Protein 1FTH (pdb70)

Sequence (346 aa):
MIVGHGIDIEELASIESAVTRHEGFAKRVLTALEMERFTSLKGRRQIEYLAGRWSAKEAFSKAMGTGISKLGFQDLEVLNNERGAPYFSQAPFSGKIWLSISHTDQFVTASVILEENMIVGHGIDIEELASIESAVTRHEGFAKRVLTALEMERFTSLKGRRQIEYLAGRWSAKEAFSKAMGTGISKLGFQDLEVLNNERGAPYFSQAPFSGKIWLSISHTDQFVTASVILEEMIVGHGIDIEELASIESAVTRHEGFAKRVLTALEMERFTSLKGRRQIEYLAGRWSAKEAFSKAMGTGGFQDLEVLNNERGAPYFSQAPFSGKIWLSISHTDQFVTASVILEEN

Solvent-accessible surface area: 18012 Å² total; per-residue (Å²): 117,6,48,2,11,0,16,12,15,38,72,22,56,57,4,97,59,9,52,109,157,168,106,46,17,17,166,128,0,6,20,83,97,0,63,117,125,19,89,83,39,153,50,165,171,49,32,29,21,0,0,4,19,42,0,0,0,36,0,4,7,74,8,75,27,69,29,30,91,176,53,43,21,106,73,1,13,0,51,72,62,173,217,52,49,38,89,27,34,110,34,66,55,120,28,94,50,57,27,7,30,10,100,17,79,92,14,0,20,2,6,0,0,4,3,80,120,132,6,50,2,13,0,18,12,16,28,38,17,65,61,4,79,54,13,60,116,148,161,131,39,27,21,152,154,0,4,13,79,88,0,33,116,119,29,96,81,24,178,45,139,169,46,40,32,22,0,0,4,12,47,0,0,0,32,0,0,0,62,10,85,30,51,13,7,102,165,36,26,27,103,78,0,14,0,39,73,58,180,177,48,33,35,99,26,47,106,35,72,53,110,25,112,46,59,21,4,32,8,95,18,91,109,8,1,24,0,6,0,0,3,17,110,110,8,53,3,16,0,15,13,4,27,25,13,66,58,4,90,62,17,54,110,184,136,161,26,47,18,160,189,11,5,17,84,102,0,48,114,123,22,87,88,30,168,45,168,170,45,38,25,24,0,0,4,17,58,0,0,0,51,0,3,22,76,11,79,64,83,126,95,49,102,64,6,31,0,39,74,59,179,188,47,38,35,98,28,50,88,23,70,46,126,29,85,46,56,22,5,30,11,104,9,84,86,0,2,22,2,8,0,1,4,6,87,132

Organism: Streptococcus pneumoniae serotype 4 (strain ATCC BAA-334 / TIGR4) (NCBI:txid170187)

Structure (mmCIF, N/CA/C/O backbone):
data_1FTH
#
_entry.id   1FTH
#
_cell.length_a   120.188
_cell.length_b   62.273
_cell.length_c   51.673
_cell.angle_alpha   90.000
_cell.angle_beta   98.745
_cell.angle_gamma   90.000
#
_symmetry.space_group_name_H-M   'C 1 2 1'
#
loop_
_entity.id
_entity.type
_entity.pdbx_description
1 polymer 'ACYL CARRIER PROTEIN SYNTHASE'
2 non-polymer "ADENOSINE-3'-5'-DIPHOSPHATE"
3 water water
#
loop_
_atom_site.group_PDB
_atom_site.id
_atom_site.type_symbol
_atom_site.label_atom_id
_atom_site.label_alt_id
_atom_site.label_comp_id
_atom_site.label_asym_id
_atom_site.label_entity_id
_atom_site.label_seq_id
_atom_site.pdbx_PDB_ins_code
_atom_site.Cartn_x
_atom_site.Cartn_y
_atom_site.Cartn_z
_atom_site.occupancy
_atom_site.B_iso_or_equiv
_atom_site.auth_seq_id
_atom_site.auth_comp_id
_atom_site.auth_asym_id
_atom_site.auth_atom_id
_atom_site.pdbx_PDB_model_num
ATOM 1 N N . MET A 1 3 ? 37.113 4.262 18.218 1.00 26.04 1003 MET A N 1
ATOM 2 C CA . MET A 1 3 ? 36.381 4.683 19.448 1.00 25.14 1003 MET A CA 1
ATOM 3 C C . MET A 1 3 ? 35.037 5.315 19.079 1.00 23.73 1003 MET A C 1
ATOM 4 O O . MET A 1 3 ? 34.987 6.285 18.321 1.00 23.16 1003 MET A O 1
ATOM 9 N N . ILE A 1 4 ? 33.953 4.750 19.606 1.00 22.76 1004 ILE A N 1
ATOM 10 C CA . ILE A 1 4 ? 32.599 5.257 19.356 1.00 21.66 1004 ILE A CA 1
ATOM 11 C C . ILE A 1 4 ? 32.358 6.482 20.242 1.00 21.14 1004 ILE A C 1
ATOM 12 O O . ILE A 1 4 ? 32.795 6.504 21.391 1.00 22.04 1004 ILE A O 1
ATOM 17 N N . VAL A 1 5 ? 31.676 7.499 19.714 1.00 19.96 1005 VAL A N 1
ATOM 18 C CA . VAL A 1 5 ? 31.391 8.705 20.493 1.00 19.27 1005 VAL A CA 1
ATOM 19 C C . VAL A 1 5 ? 29.905 9.131 20.505 1.00 17.90 1005 VAL A C 1
ATOM 20 O O . VAL A 1 5 ? 29.578 10.244 20.925 1.00 17.42 1005 VAL A O 1
ATOM 24 N N . GLY A 1 6 ? 29.012 8.245 20.060 1.00 16.17 1006 GLY A N 1
ATOM 25 C CA . GLY A 1 6 ? 27.583 8.555 20.057 1.00 14.63 1006 GLY A CA 1
ATOM 26 C C . GLY A 1 6 ? 26.724 7.617 19.209 1.00 13.68 1006 GLY A C 1
ATOM 27 O O . GLY A 1 6 ? 27.223 7.047 18.244 1.00 11.62 1006 GLY A O 1
ATOM 28 N N . HIS A 1 7 ? 25.442 7.456 19.567 1.00 14.01 1007 HIS A N 1
ATOM 29 C CA . HIS A 1 7 ? 24.509 6.587 18.819 1.00 14.22 1007 HIS A CA 1
ATOM 30 C C . HIS A 1 7 ? 23.040 7.043 18.976 1.00 14.07 1007 HIS A C 1
ATOM 31 O O . HIS A 1 7 ? 22.610 7.370 20.089 1.00 12.93 1007 HIS A O 1
ATOM 38 N N . GLY A 1 8 ? 22.287 7.067 17.868 1.00 14.00 1008 GLY A N 1
ATOM 39 C CA . GLY A 1 8 ? 20.880 7.481 17.910 1.00 13.95 1008 GLY A CA 1
ATOM 40 C C . GLY A 1 8 ? 19.956 6.827 16.874 1.00 14.28 1008 GLY A C 1
ATOM 41 O O . GLY A 1 8 ? 20.412 6.462 15.789 1.00 13.99 1008 GLY A O 1
ATOM 42 N N . ILE A 1 9 ? 18.662 6.671 17.198 1.00 13.96 1009 ILE A N 1
ATOM 43 C CA . ILE A 1 9 ? 17.683 6.060 16.264 1.00 13.56 1009 ILE A CA 1
ATOM 44 C C . ILE A 1 9 ? 16.337 6.815 16.242 1.00 14.34 1009 ILE A C 1
ATOM 45 O O . ILE A 1 9 ? 16.064 7.632 17.134 1.00 13.08 1009 ILE A O 1
ATOM 50 N N . ASP A 1 10 ? 15.503 6.530 15.231 1.00 14.60 1010 ASP A N 1
ATOM 51 C CA . ASP A 1 10 ? 14.175 7.162 15.096 1.00 16.52 1010 ASP A CA 1
ATOM 52 C C . ASP A 1 10 ? 13.203 6.366 14.216 1.00 17.12 1010 ASP A C 1
ATOM 53 O O . ASP A 1 10 ? 13.618 5.733 13.239 1.00 16.97 1010 ASP A O 1
ATOM 58 N N . ILE A 1 11 ? 11.915 6.401 14.574 1.00 17.23 1011 ILE A N 1
ATOM 59 C CA . ILE A 1 11 ? 10.851 5.734 13.806 1.00 17.79 1011 ILE A CA 1
ATOM 60 C C . ILE A 1 11 ? 9.652 6.698 13.680 1.00 18.32 1011 ILE A C 1
ATOM 61 O O . ILE A 1 11 ? 9.254 7.334 14.662 1.00 16.25 1011 ILE A O 1
ATOM 66 N N . GLU A 1 12 ? 9.082 6.797 12.474 1.00 18.43 1012 GLU A N 1
ATOM 67 C CA . GLU A 1 12 ? 7.970 7.720 12.210 1.00 19.20 1012 GLU A CA 1
ATOM 68 C C . GLU A 1 12 ? 6.874 7.179 11.279 1.00 19.51 1012 GLU A C 1
ATOM 69 O O . GLU A 1 12 ? 7.159 6.450 10.328 1.00 16.89 1012 GLU A O 1
ATOM 75 N N . GLU A 1 13 ? 5.625 7.552 11.557 1.00 20.09 1013 GLU A N 1
ATOM 76 C CA . GLU A 1 13 ? 4.483 7.139 10.731 1.00 21.90 1013 GLU A CA 1
ATOM 77 C C . GLU A 1 13 ? 4.298 8.081 9.522 1.00 21.87 1013 GLU A C 1
ATOM 78 O O . GLU A 1 13 ? 4.197 9.297 9.686 1.00 19.66 1013 GLU A O 1
ATOM 84 N N . LEU A 1 14 ? 4.237 7.508 8.318 1.00 22.15 1014 LEU A N 1
ATOM 85 C CA . LEU A 1 14 ? 4.087 8.290 7.083 1.00 22.82 1014 LEU A CA 1
ATOM 86 C C . LEU A 1 14 ? 2.839 9.174 7.007 1.00 22.82 1014 LEU A C 1
ATOM 87 O O . LEU A 1 14 ? 2.883 10.261 6.429 1.00 22.44 1014 LEU A O 1
ATOM 92 N N . ALA A 1 15 ? 1.734 8.715 7.586 1.00 22.86 1015 ALA A N 1
ATOM 93 C CA . ALA A 1 15 ? 0.484 9.480 7.574 1.00 23.68 1015 ALA A CA 1
ATOM 94 C C . ALA A 1 15 ? 0.640 10.842 8.256 1.00 23.82 1015 ALA A C 1
ATOM 95 O O . ALA A 1 15 ? 0.010 11.828 7.857 1.00 23.63 1015 ALA A O 1
ATOM 97 N N . SER A 1 16 ? 1.480 10.889 9.286 1.00 24.11 1016 SER A N 1
ATOM 98 C CA . SER A 1 16 ? 1.728 12.122 10.028 1.00 24.54 1016 SER A CA 1
ATOM 99 C C . SER A 1 16 ? 2.456 13.155 9.169 1.00 23.82 1016 SER A C 1
ATOM 100 O O . SER A 1 16 ? 2.193 14.355 9.278 1.00 23.66 1016 SER A O 1
ATOM 103 N N . ILE A 1 17 ? 3.390 12.696 8.336 1.00 23.37 1017 ILE A N 1
ATOM 104 C CA . ILE A 1 17 ? 4.127 13.605 7.455 1.00 22.78 1017 ILE A CA 1
ATOM 105 C C . ILE A 1 17 ? 3.223 14.087 6.306 1.00 23.68 1017 ILE A C 1
ATOM 106 O O . ILE A 1 17 ? 3.319 15.239 5.867 1.00 23.65 1017 ILE A O 1
ATOM 111 N N . GLU A 1 18 ? 2.342 13.215 5.823 1.00 22.58 1018 GLU A N 1
ATOM 112 C CA . GLU A 1 18 ? 1.456 13.594 4.725 1.00 24.02 1018 GLU A CA 1
ATOM 113 C C . GLU A 1 18 ? 0.443 14.661 5.153 1.00 23.91 1018 GLU A C 1
ATOM 114 O O . GLU A 1 18 ? 0.164 15.597 4.398 1.00 22.74 1018 GLU A O 1
ATOM 120 N N . SER A 1 19 ? -0.091 14.535 6.368 1.00 23.51 1019 SER A N 1
ATOM 121 C CA . SER A 1 19 ? -1.069 15.503 6.865 1.00 24.51 1019 SER A CA 1
ATOM 122 C C . SER A 1 19 ? -0.442 16.883 7.026 1.00 24.85 1019 SER A C 1
ATOM 123 O O . SER A 1 19 ? -1.075 17.895 6.738 1.00 24.71 1019 SER A O 1
ATOM 126 N N . ALA A 1 20 ? 0.806 16.916 7.487 1.00 26.15 1020 ALA A N 1
ATOM 127 C CA . ALA A 1 20 ? 1.526 18.176 7.691 1.00 26.60 1020 ALA A CA 1
ATOM 128 C C . ALA A 1 20 ? 1.704 18.969 6.395 1.00 27.28 1020 ALA A C 1
ATOM 129 O O . ALA A 1 20 ? 1.598 20.200 6.396 1.00 26.34 1020 ALA A O 1
ATOM 131 N N . VAL A 1 21 ? 1.976 18.266 5.298 1.00 27.57 1021 VAL A N 1
ATOM 132 C CA . VAL A 1 21 ? 2.165 18.895 3.991 1.00 29.06 1021 VAL A CA 1
ATOM 133 C C . VAL A 1 21 ? 0.838 19.404 3.430 1.00 30.78 1021 VAL A C 1
ATOM 134 O O . VAL A 1 21 ? 0.757 20.522 2.912 1.00 29.64 1021 VAL A O 1
ATOM 138 N N . THR A 1 22 ? -0.200 18.580 3.544 1.00 32.39 1022 THR A N 1
ATOM 139 C CA . THR A 1 22 ? -1.520 18.941 3.044 1.00 35.03 1022 THR A CA 1
ATOM 140 C C . THR A 1 22 ? -2.030 20.191 3.746 1.00 36.38 1022 THR A C 1
ATOM 141 O O . THR A 1 22 ? -2.739 21.002 3.153 1.00 37.62 1022 THR A O 1
ATOM 145 N N . ARG A 1 23 ? -1.643 20.342 5.006 1.00 38.35 1023 ARG A N 1
ATOM 146 C CA . ARG A 1 23 ? -2.050 21.469 5.839 1.00 40.03 1023 ARG A CA 1
ATOM 147 C C . ARG A 1 23 ? -1.643 22.831 5.270 1.00 40.66 1023 ARG A C 1
ATOM 148 O O . ARG A 1 23 ? -2.201 23.859 5.663 1.00 40.80 1023 ARG A O 1
ATOM 156 N N . HIS A 1 24 ? -0.667 22.847 4.364 1.00 40.94 1024 HIS A N 1
ATOM 157 C CA . HIS A 1 24 ? -0.233 24.098 3.749 1.00 40.90 1024 HIS A CA 1
ATOM 158 C C . HIS A 1 24 ? 0.233 25.110 4.808 1.00 40.28 1024 HIS A C 1
ATOM 159 O O . HIS A 1 24 ? -0.287 26.226 4.887 1.00 39.97 1024 HIS A O 1
ATOM 166 N N . GLU A 1 25 ? 1.223 24.713 5.610 1.00 39.07 1025 GLU A N 1
ATOM 167 C CA . GLU A 1 25 ? 1.760 25.552 6.684 1.00 37.98 1025 GLU A CA 1
ATOM 168 C C . GLU A 1 25 ? 3.245 25.901 6.524 1.00 36.32 1025 GLU A C 1
ATOM 169 O O . GLU A 1 25 ? 3.813 26.595 7.371 1.00 36.56 1025 GLU A O 1
ATOM 175 N N . GLY A 1 26 ? 3.867 25.414 5.452 1.00 33.36 1026 GLY A N 1
ATOM 176 C CA . GLY A 1 26 ? 5.275 25.692 5.214 1.00 30.85 1026 GLY A CA 1
ATOM 177 C C . GLY A 1 26 ? 6.224 24.659 5.808 1.00 29.16 1026 GLY A C 1
ATOM 178 O O . GLY A 1 26 ? 7.398 24.950 6.047 1.00 28.22 1026 GLY A O 1
ATOM 179 N N . PHE A 1 27 ? 5.718 23.450 6.036 1.00 26.96 1027 PHE A N 1
ATOM 180 C CA . PHE A 1 27 ? 6.509 22.363 6.615 1.00 26.01 1027 PHE A CA 1
ATOM 181 C C . PHE A 1 27 ? 7.773 22.017 5.817 1.00 25.15 1027 PHE A C 1
ATOM 182 O O . PHE A 1 27 ? 8.883 22.054 6.353 1.00 25.01 1027 PHE A O 1
ATOM 190 N N . ALA A 1 28 ? 7.607 21.676 4.542 1.00 24.21 1028 ALA A N 1
ATOM 191 C CA . ALA A 1 28 ? 8.742 21.305 3.700 1.00 24.20 1028 ALA A CA 1
ATOM 192 C C . ALA A 1 28 ? 9.842 22.366 3.646 1.00 24.58 1028 ALA A C 1
ATOM 193 O O . ALA A 1 28 ? 11.033 22.048 3.710 1.00 23.39 1028 ALA A O 1
ATOM 195 N N . LYS A 1 29 ? 9.442 23.626 3.527 1.00 25.61 1029 LYS A N 1
ATOM 196 C CA . LYS A 1 29 ? 10.396 24.730 3.457 1.00 26.91 1029 LYS A CA 1
ATOM 197 C C . LYS A 1 29 ? 11.222 24.866 4.743 1.00 26.62 1029 LYS A C 1
ATOM 198 O O . LYS A 1 29 ? 12.362 25.327 4.709 1.00 26.83 1029 LYS A O 1
ATOM 204 N N . ARG A 1 30 ? 10.654 24.456 5.871 1.00 26.51 1030 ARG A N 1
ATOM 205 C CA . ARG A 1 30 ? 11.354 24.548 7.153 1.00 26.51 1030 ARG A CA 1
ATOM 206 C C . ARG A 1 30 ? 12.339 23.403 7.410 1.00 25.32 1030 ARG A C 1
ATOM 207 O O . ARG A 1 30 ? 13.396 23.605 8.021 1.00 25.14 1030 ARG A O 1
ATOM 215 N N . VAL A 1 31 ? 11.991 22.209 6.938 1.00 23.34 1031 VAL A N 1
ATOM 216 C CA . VAL A 1 31 ? 12.809 21.010 7.143 1.00 22.08 1031 VAL A CA 1
ATOM 217 C C . VAL A 1 31 ? 13.944 20.755 6.143 1.00 21.71 1031 VAL A C 1
ATOM 218 O O . VAL A 1 31 ? 14.987 20.206 6.517 1.00 21.10 1031 VAL A O 1
ATOM 222 N N . LEU A 1 32 ? 13.748 21.151 4.886 1.00 20.21 1032 LEU A N 1
ATOM 223 C CA . LEU A 1 32 ? 14.743 20.905 3.829 1.00 20.83 1032 LEU A CA 1
ATOM 224 C C . LEU A 1 32 ? 15.550 22.123 3.364 1.00 21.27 1032 LEU A C 1
ATOM 225 O O . LEU A 1 32 ? 15.048 23.249 3.382 1.00 21.07 1032 LEU A O 1
ATOM 230 N N . THR A 1 33 ? 16.793 21.888 2.939 1.00 22.51 1033 THR A N 1
ATOM 231 C CA . THR A 1 33 ? 17.653 22.964 2.425 1.00 24.12 1033 THR A CA 1
ATOM 232 C C . THR A 1 33 ? 17.242 23.241 0.983 1.00 25.03 1033 THR A C 1
ATOM 233 O O . THR A 1 33 ? 16.322 22.611 0.466 1.00 24.87 1033 THR A O 1
ATOM 237 N N . ALA A 1 34 ? 17.926 24.181 0.334 1.00 25.59 1034 ALA A N 1
ATOM 238 C CA . ALA A 1 34 ? 17.629 24.507 -1.060 1.00 26.55 1034 ALA A CA 1
ATOM 239 C C . ALA A 1 34 ? 17.925 23.304 -1.962 1.00 26.65 1034 ALA A C 1
ATOM 240 O O . ALA A 1 34 ? 17.090 22.914 -2.777 1.00 27.09 1034 ALA A O 1
ATOM 242 N N . LEU A 1 35 ? 19.116 22.727 -1.813 1.00 26.41 1035 LEU A N 1
ATOM 243 C CA . LEU A 1 35 ? 19.527 21.563 -2.605 1.00 27.30 1035 LEU A CA 1
ATOM 244 C C . LEU A 1 35 ? 18.591 20.365 -2.402 1.00 26.49 1035 LEU A C 1
ATOM 245 O O . LEU A 1 35 ? 18.222 19.685 -3.365 1.00 25.58 1035 LEU A O 1
ATOM 250 N N . GLU A 1 36 ? 18.219 20.101 -1.151 1.00 26.17 1036 GLU A N 1
ATOM 251 C CA . GLU A 1 36 ? 17.313 18.995 -0.852 1.00 25.73 1036 GLU A CA 1
ATOM 252 C C . GLU A 1 36 ? 15.959 19.263 -1.523 1.00 27.66 1036 GLU A C 1
ATOM 253 O O . GLU A 1 36 ? 15.320 18.352 -2.061 1.00 26.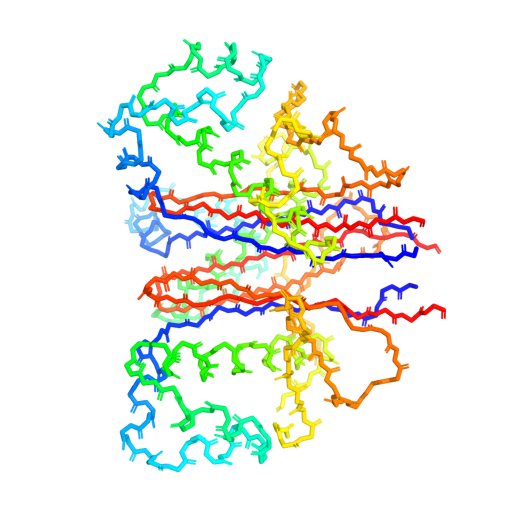27 1036 GLU A O 1
ATOM 259 N N . MET A 1 37 ? 15.538 20.525 -1.506 1.00 28.82 1037 MET A N 1
ATOM 260 C CA . MET A 1 37 ? 14.266 20.935 -2.102 1.00 30.89 1037 MET A CA 1
ATOM 261 C C . MET A 1 37 ? 14.196 20.639 -3.604 1.00 31.59 1037 MET A C 1
ATOM 262 O O . MET A 1 37 ? 13.143 20.260 -4.125 1.00 32.06 1037 MET A O 1
ATOM 267 N N . GLU A 1 38 ? 15.314 20.819 -4.298 1.00 32.18 1038 GLU A N 1
ATOM 268 C CA . GLU A 1 38 ? 15.364 20.569 -5.737 1.00 32.92 1038 GLU A CA 1
ATOM 269 C C . GLU A 1 38 ? 15.013 19.124 -6.087 1.00 31.86 1038 GLU A C 1
ATOM 270 O O . GLU A 1 38 ? 14.405 18.858 -7.124 1.00 31.13 1038 GLU A O 1
ATOM 276 N N . ARG A 1 39 ? 15.401 18.198 -5.215 1.00 30.27 1039 ARG A N 1
ATOM 277 C CA . ARG A 1 39 ? 15.135 16.778 -5.415 1.00 28.81 1039 ARG A CA 1
ATOM 278 C C . ARG A 1 39 ? 13.664 16.463 -5.142 1.00 27.62 1039 ARG A C 1
ATOM 279 O O . ARG A 1 39 ? 13.038 15.691 -5.870 1.00 26.13 1039 ARG A O 1
ATOM 287 N N . PHE A 1 40 ? 13.125 17.082 -4.094 1.00 26.73 1040 PHE A N 1
ATOM 288 C CA . PHE A 1 40 ? 11.735 16.897 -3.665 1.00 26.47 1040 PHE A CA 1
ATOM 289 C C . PHE A 1 40 ? 10.712 17.243 -4.752 1.00 26.15 1040 PHE A C 1
ATOM 290 O O . PHE A 1 40 ? 9.739 16.518 -4.953 1.00 25.93 1040 PHE A O 1
ATOM 298 N N . THR A 1 41 ? 10.938 18.347 -5.455 1.00 26.29 1041 THR A N 1
ATOM 299 C CA . THR A 1 41 ? 10.017 18.789 -6.503 1.00 26.94 1041 THR A CA 1
ATOM 300 C C . THR A 1 41 ? 10.029 17.958 -7.792 1.00 27.34 1041 THR A C 1
ATOM 301 O O . THR A 1 41 ? 9.078 18.008 -8.574 1.00 27.81 1041 THR A O 1
ATOM 305 N N . SER A 1 42 ? 11.092 17.193 -8.017 1.00 26.85 1042 SER A N 1
ATOM 306 C CA . SER A 1 42 ? 11.184 16.371 -9.228 1.00 26.28 1042 SER A CA 1
ATOM 307 C C . SER A 1 42 ? 10.483 15.016 -9.094 1.00 26.04 1042 SER A C 1
ATOM 308 O O . SER A 1 42 ? 10.292 14.309 -10.087 1.00 25.19 1042 SER A O 1
ATOM 311 N N . LEU A 1 43 ? 10.093 14.660 -7.872 1.00 24.70 1043 LEU A N 1
ATOM 312 C CA . LEU A 1 43 ? 9.435 13.379 -7.617 1.00 24.81 1043 LEU A CA 1
ATOM 313 C C . LEU A 1 43 ? 7.907 13.460 -7.646 1.00 25.19 1043 LEU A C 1
ATOM 314 O O . LEU A 1 43 ? 7.335 14.547 -7.602 1.00 25.93 1043 LEU A O 1
ATOM 319 N N . LYS A 1 44 ? 7.252 12.302 -7.713 1.00 26.26 1044 LYS A N 1
ATOM 320 C CA . LYS A 1 44 ? 5.794 12.273 -7.760 1.00 27.52 1044 LYS A CA 1
ATOM 321 C C . LYS A 1 44 ? 5.206 11.211 -6.823 1.00 28.05 1044 LYS A C 1
ATOM 322 O O . LYS A 1 44 ? 5.848 10.237 -6.453 1.00 28.11 1044 LYS A O 1
ATOM 328 N N . GLY A 1 45 ? 3.947 11.459 -6.402 1.00 27.54 1045 GLY A N 1
ATOM 329 C CA . GLY A 1 45 ? 3.196 10.438 -5.672 1.00 28.30 1045 GLY A CA 1
ATOM 330 C C . GLY A 1 45 ? 3.823 10.080 -4.322 1.00 28.27 1045 GLY A C 1
ATOM 331 O O . GLY A 1 45 ? 4.359 10.913 -3.603 1.00 28.44 1045 GLY A O 1
ATOM 332 N N . ARG A 1 46 ? 3.694 8.785 -3.972 1.00 28.36 1046 ARG A N 1
ATOM 333 C CA . ARG A 1 46 ? 4.196 8.313 -2.687 1.00 29.31 1046 ARG A CA 1
ATOM 334 C C . ARG A 1 46 ? 5.709 8.487 -2.566 1.00 28.51 1046 ARG A C 1
ATOM 335 O O . ARG A 1 46 ? 6.248 8.706 -1.489 1.00 27.59 1046 ARG A O 1
ATOM 343 N N . ARG A 1 47 ? 6.478 8.380 -3.647 1.00 28.04 1047 ARG A N 1
ATOM 344 C CA . ARG A 1 47 ? 7.927 8.528 -3.553 1.00 27.57 1047 ARG A CA 1
ATOM 345 C C . ARG A 1 47 ? 8.311 9.933 -3.084 1.00 26.51 1047 ARG A C 1
ATOM 346 O O . ARG A 1 47 ? 9.318 10.112 -2.397 1.00 24.76 1047 ARG A O 1
ATOM 354 N N . GLN A 1 48 ? 7.493 10.920 -3.445 1.00 24.73 1048 GLN A N 1
ATOM 355 C CA . GLN A 1 48 ? 7.728 12.310 -3.063 1.00 24.60 1048 GLN A CA 1
ATOM 356 C C . GLN A 1 48 ? 7.607 12.490 -1.538 1.00 23.64 1048 GLN A C 1
ATOM 357 O O . GLN A 1 48 ? 8.415 13.188 -0.921 1.00 23.48 1048 GLN A O 1
ATOM 363 N N . ILE A 1 49 ? 6.604 11.857 -0.935 1.00 23.18 1049 ILE A N 1
ATOM 364 C CA . ILE A 1 49 ? 6.404 11.956 0.516 1.00 22.65 1049 ILE A CA 1
ATOM 365 C C . ILE A 1 49 ? 7.483 11.168 1.289 1.00 21.86 1049 ILE A C 1
ATOM 366 O O . ILE A 1 49 ? 7.936 11.606 2.352 1.00 19.97 1049 ILE A O 1
ATOM 371 N N . GLU A 1 50 ? 7.899 10.018 0.755 1.00 21.08 1050 GLU A N 1
ATOM 372 C CA . GLU A 1 50 ? 8.926 9.196 1.409 1.00 20.99 1050 GLU A CA 1
ATOM 373 C C . GLU A 1 50 ? 10.291 9.892 1.460 1.00 20.07 1050 GLU A C 1
ATOM 374 O O . GLU A 1 50 ? 11.075 9.661 2.388 1.00 18.74 1050 GLU A O 1
ATOM 380 N N . TYR A 1 51 ? 10.589 10.723 0.461 1.00 18.62 1051 TYR A N 1
ATOM 381 C CA . TYR A 1 51 ? 11.861 11.443 0.450 1.00 18.54 1051 TYR A CA 1
ATOM 382 C C . TYR A 1 51 ? 11.919 12.456 1.602 1.00 18.70 1051 TYR A C 1
ATOM 383 O O . TYR A 1 51 ? 12.930 12.548 2.303 1.00 16.94 1051 TYR A O 1
ATOM 392 N N . LEU A 1 52 ? 10.836 13.213 1.787 1.00 18.25 1052 LEU A N 1
ATOM 393 C CA . LEU A 1 52 ? 10.750 14.208 2.859 1.00 17.86 1052 LEU A CA 1
ATOM 394 C C . LEU A 1 52 ? 10.824 13.507 4.221 1.00 17.58 1052 LEU A C 1
ATOM 395 O O . LEU A 1 52 ? 11.596 13.906 5.094 1.00 17.43 1052 LEU A O 1
ATOM 400 N N . ALA A 1 53 ? 10.029 12.453 4.390 1.00 16.45 1053 ALA A N 1
ATOM 401 C CA . ALA A 1 53 ? 10.010 11.690 5.641 1.00 16.87 1053 ALA A CA 1
ATOM 402 C C . ALA A 1 53 ? 11.396 11.153 6.014 1.00 16.55 1053 ALA A C 1
ATOM 403 O O . ALA A 1 53 ? 11.807 11.228 7.175 1.00 16.38 1053 ALA A O 1
ATOM 405 N N . GLY A 1 54 ? 12.109 10.603 5.033 1.00 15.76 1054 GLY A N 1
ATOM 406 C CA . GLY A 1 54 ? 13.441 10.068 5.297 1.00 15.39 1054 GLY A CA 1
ATOM 407 C C . GLY A 1 54 ? 14.439 11.111 5.787 1.00 15.31 1054 GLY A C 1
ATOM 408 O O . GLY A 1 54 ? 15.222 10.858 6.711 1.00 14.09 1054 GLY A O 1
ATOM 409 N N . ARG A 1 55 ? 14.429 12.290 5.168 1.00 14.67 1055 ARG A N 1
ATOM 410 C CA . ARG A 1 55 ? 15.346 13.351 5.573 1.00 15.11 1055 ARG A CA 1
ATOM 411 C C . ARG A 1 55 ? 15.020 13.850 6.994 1.00 15.49 1055 ARG A C 1
ATOM 412 O O . ARG A 1 55 ? 15.913 14.217 7.762 1.00 14.52 1055 ARG A O 1
ATOM 420 N N . TRP A 1 56 ? 13.740 13.851 7.345 1.00 15.40 1056 TRP A N 1
ATOM 421 C CA . TRP A 1 56 ? 13.320 14.283 8.683 1.00 17.50 1056 TRP A CA 1
ATOM 422 C C . TRP A 1 56 ? 13.802 13.291 9.763 1.00 16.88 1056 TRP A C 1
ATOM 423 O O . TRP A 1 56 ? 14.334 13.695 10.816 1.00 14.92 1056 TRP A O 1
ATOM 434 N N . SER A 1 57 ? 13.637 11.999 9.484 1.00 15.26 1057 SER A N 1
ATOM 435 C CA . SER A 1 57 ? 14.034 10.929 10.407 1.00 14.92 1057 SER A CA 1
ATOM 436 C C . SER A 1 57 ? 15.561 10.887 10.634 1.00 15.09 1057 SER A C 1
ATOM 437 O O . SER A 1 57 ? 16.029 10.703 11.764 1.00 13.21 1057 SER A O 1
ATOM 440 N N . ALA A 1 58 ? 16.338 11.076 9.571 1.00 13.62 1058 ALA A N 1
ATOM 441 C CA . ALA A 1 58 ? 17.799 11.054 9.694 1.00 14.16 1058 ALA A CA 1
ATOM 442 C C . ALA A 1 58 ? 18.350 12.211 10.539 1.00 14.04 1058 ALA A C 1
ATOM 443 O O . ALA A 1 58 ? 19.302 12.035 11.313 1.00 11.99 1058 ALA A O 1
ATOM 445 N N . LYS A 1 59 ? 17.765 13.395 10.369 1.00 14.38 1059 LYS A N 1
ATOM 446 C CA . LYS A 1 59 ? 18.195 14.580 11.110 1.00 14.55 1059 LYS A CA 1
ATOM 447 C C . LYS A 1 59 ? 17.902 14.446 12.608 1.00 16.07 1059 LYS A C 1
ATOM 448 O O . LYS A 1 59 ? 18.728 14.831 13.447 1.00 15.18 1059 LYS A O 1
ATOM 454 N N . GLU A 1 60 ? 16.745 13.882 12.949 1.00 15.70 1060 GLU A N 1
ATOM 455 C CA . GLU A 1 60 ? 16.394 13.683 14.353 1.00 17.28 1060 GLU A CA 1
ATOM 456 C C . GLU A 1 60 ? 17.312 12.630 14.986 1.00 16.29 1060 GLU A C 1
ATOM 457 O O . GLU A 1 60 ? 17.677 12.736 16.156 1.00 14.64 1060 GLU A O 1
ATOM 463 N N . ALA A 1 61 ? 17.684 11.620 14.203 1.00 14.97 1061 ALA A N 1
ATOM 464 C CA . ALA A 1 61 ? 18.563 10.559 14.692 1.00 15.33 1061 ALA A CA 1
ATOM 465 C C . ALA A 1 61 ? 19.978 11.076 14.995 1.00 15.49 1061 ALA A C 1
ATOM 466 O O . ALA A 1 61 ? 20.602 10.646 15.973 1.00 13.64 1061 ALA A O 1
ATOM 468 N N . PHE A 1 62 ? 20.482 11.984 14.157 1.00 14.70 1062 PHE A N 1
ATOM 469 C CA . PHE A 1 62 ? 21.813 12.565 14.359 1.00 16.00 1062 PHE A CA 1
ATOM 470 C C . PHE A 1 62 ? 21.837 13.407 15.640 1.00 16.26 1062 PHE A C 1
ATOM 471 O O . PHE A 1 62 ? 22.804 13.366 16.403 1.00 15.12 1062 PHE A O 1
ATOM 479 N N . SER A 1 63 ? 20.764 14.156 15.886 1.00 17.51 1063 SER A N 1
ATOM 480 C CA . SER A 1 63 ? 20.704 15.004 17.078 1.00 19.19 1063 SER A CA 1
ATOM 481 C C . SER A 1 63 ? 20.727 14.181 18.375 1.00 19.32 1063 SER A C 1
ATOM 482 O O . SER A 1 63 ? 21.278 14.631 19.384 1.00 19.56 1063 SER A O 1
ATOM 485 N N . LYS A 1 64 ? 20.121 12.994 18.363 1.00 18.86 1064 LYS A N 1
ATOM 486 C CA . LYS A 1 64 ? 20.130 12.143 19.556 1.00 19.28 1064 LYS A CA 1
ATOM 487 C C . LYS A 1 64 ? 21.524 11.548 19.779 1.00 19.48 1064 LYS A C 1
ATOM 488 O O . LYS A 1 64 ? 21.946 11.324 20.928 1.00 18.34 1064 LYS A O 1
ATOM 494 N N . ALA A 1 65 ? 22.232 11.283 18.681 1.00 17.83 1065 ALA A N 1
ATOM 495 C CA . ALA A 1 65 ? 23.587 10.739 18.760 1.00 19.50 1065 ALA A CA 1
ATOM 496 C C . ALA A 1 65 ? 24.522 11.766 19.407 1.00 21.35 1065 ALA A C 1
ATOM 497 O O . ALA A 1 65 ? 25.510 11.397 20.047 1.00 21.33 1065 ALA A O 1
ATOM 499 N N . MET A 1 66 ? 24.212 13.051 19.232 1.00 22.93 1066 MET A N 1
ATOM 500 C CA . MET A 1 66 ? 25.018 14.125 19.823 1.00 26.06 1066 MET A CA 1
ATOM 501 C C . MET A 1 66 ? 24.556 14.369 21.265 1.00 27.08 1066 MET A C 1
ATOM 502 O O . MET A 1 66 ? 25.261 14.998 22.055 1.00 26.60 1066 MET A O 1
ATOM 507 N N . GLY A 1 67 ? 23.361 13.875 21.587 1.00 27.81 1067 GLY A N 1
ATOM 508 C CA . GLY A 1 67 ? 22.805 14.020 22.923 1.00 29.76 1067 GLY A CA 1
ATOM 509 C C . GLY A 1 67 ? 22.213 15.384 23.237 1.00 31.82 1067 GLY A C 1
ATOM 510 O O . GLY A 1 67 ? 22.077 15.750 24.406 1.00 31.62 1067 GLY A O 1
ATOM 511 N N . THR A 1 68 ? 21.829 16.128 22.203 1.00 33.31 1068 THR A N 1
ATOM 512 C CA . THR A 1 68 ? 21.285 17.471 22.394 1.00 35.23 1068 THR A CA 1
ATOM 513 C C . THR A 1 68 ? 19.838 17.677 21.951 1.00 36.29 1068 THR A C 1
ATOM 514 O O . THR A 1 68 ? 19.162 18.596 22.428 1.00 36.53 1068 THR A O 1
ATOM 518 N N . GLY A 1 69 ? 19.362 16.840 21.036 1.00 36.74 1069 GLY A N 1
ATOM 519 C CA . GLY A 1 69 ? 17.997 16.994 20.560 1.00 38.42 1069 GLY A CA 1
ATOM 520 C C . GLY A 1 69 ? 17.940 18.115 19.533 1.00 39.65 1069 GLY A C 1
ATOM 521 O O . GLY A 1 69 ? 18.818 18.980 19.501 1.00 39.84 1069 GLY A O 1
ATOM 522 N N . ILE A 1 70 ? 16.915 18.114 18.688 1.00 40.35 1070 ILE A N 1
ATOM 523 C CA . ILE A 1 70 ? 16.808 19.144 17.671 1.00 41.56 1070 ILE A CA 1
ATOM 524 C C . ILE A 1 70 ? 15.766 20.208 18.005 1.00 42.10 1070 ILE A C 1
ATOM 525 O O . ILE A 1 70 ? 14.580 19.927 18.160 1.00 42.55 1070 ILE A O 1
ATOM 530 N N . SER A 1 71 ? 16.253 21.437 18.130 0.05 43.11 1071 SER A N 1
ATOM 531 C CA . SER A 1 71 ? 15.540 22.663 18.471 0.05 43.95 1071 SER A CA 1
ATOM 532 C C . SER A 1 71 ? 16.512 23.715 19.000 0.05 44.52 1071 SER A C 1
ATOM 533 O O . SER A 1 71 ? 16.383 24.910 18.773 0.05 44.61 1071 SER A O 1
ATOM 536 N N . LYS A 1 72 ? 17.475 23.215 19.791 1.00 45.19 1072 LYS A N 1
ATOM 537 C CA . LYS A 1 72 ? 18.652 24.003 20.111 1.00 45.38 1072 LYS A CA 1
ATOM 538 C C . LYS A 1 72 ? 19.482 24.196 18.844 1.00 45.15 1072 LYS A C 1
ATOM 539 O O . LYS A 1 72 ? 20.407 24.991 18.765 1.00 45.30 1072 LYS A O 1
ATOM 545 N N . LEU A 1 73 ? 19.122 23.380 17.839 1.00 44.75 1073 LEU A N 1
ATOM 546 C CA . LEU A 1 73 ? 19.761 23.468 16.536 1.00 44.05 1073 LEU A CA 1
ATOM 547 C C . LEU A 1 73 ? 18.749 23.143 15.435 1.00 42.53 1073 LEU A C 1
ATOM 548 O O . LEU A 1 73 ? 18.119 22.095 15.426 1.00 43.39 1073 LEU A O 1
ATOM 553 N N . GLY A 1 74 ? 18.511 24.049 14.490 1.00 40.28 1074 GLY A N 1
ATOM 554 C CA . GLY A 1 74 ? 17.504 23.816 13.472 1.00 36.41 1074 GLY A CA 1
ATOM 555 C C . GLY A 1 74 ? 17.870 22.803 12.406 1.00 33.60 1074 GLY A C 1
ATOM 556 O O . GLY A 1 74 ? 19.010 22.351 12.321 1.00 32.37 1074 GLY A O 1
ATOM 557 N N . PHE A 1 75 ? 16.886 22.443 11.589 1.00 31.24 1075 PHE A N 1
ATOM 558 C CA . PHE A 1 75 ? 17.102 21.482 10.514 1.00 29.54 1075 PHE A CA 1
ATOM 559 C C . PHE A 1 75 ? 17.983 22.065 9.401 1.00 27.93 1075 PHE A C 1
ATOM 560 O O . PHE A 1 75 ? 18.617 21.321 8.652 1.00 27.41 1075 PHE A O 1
ATOM 568 N N . GLN A 1 76 ? 18.028 23.393 9.294 1.00 27.06 1076 GLN A N 1
ATOM 569 C CA . GLN A 1 76 ? 18.821 24.044 8.242 1.00 26.67 1076 GLN A CA 1
ATOM 570 C C . GLN A 1 76 ? 20.331 23.915 8.431 1.00 26.22 1076 GLN A C 1
ATOM 571 O O . GLN A 1 76 ? 21.108 24.319 7.565 1.00 25.05 1076 GLN A O 1
ATOM 577 N N . ASP A 1 77 ? 20.747 23.349 9.557 1.00 25.88 1077 ASP A N 1
ATOM 578 C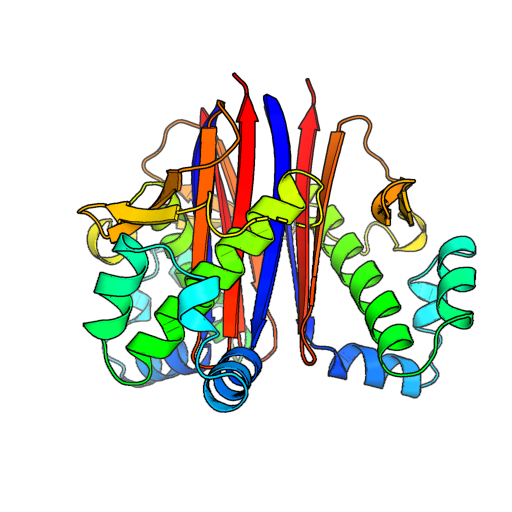 CA . ASP A 1 77 ? 22.169 23.184 9.837 1.00 26.29 1077 ASP A CA 1
ATOM 579 C C . ASP A 1 77 ? 22.702 21.807 9.405 1.00 25.00 1077 ASP A C 1
ATOM 580 O O . ASP A 1 77 ? 23.906 21.536 9.504 1.00 24.41 1077 ASP A O 1
ATOM 585 N N . LEU A 1 78 ? 21.806 20.948 8.921 1.00 22.20 1078 LEU A N 1
ATOM 586 C CA . LEU A 1 78 ? 22.177 19.599 8.475 1.00 20.43 1078 LEU A CA 1
ATOM 587 C C . LEU A 1 78 ? 21.711 19.368 7.032 1.00 20.03 1078 LEU A C 1
ATOM 588 O O . LEU A 1 78 ? 20.738 19.981 6.595 1.00 19.77 1078 LEU A O 1
ATOM 593 N N . GLU A 1 79 ? 22.403 18.494 6.293 1.00 20.09 1079 GLU A N 1
ATOM 594 C CA . GLU A 1 79 ? 22.027 18.184 4.900 1.00 18.91 1079 GLU A CA 1
ATOM 595 C C . GLU A 1 79 ? 22.403 16.745 4.500 1.00 18.11 1079 GLU A C 1
ATOM 596 O O . GLU A 1 79 ? 23.516 16.281 4.788 1.00 17.06 1079 GLU A O 1
ATOM 602 N N . VAL A 1 80 ? 21.472 16.051 3.837 1.00 16.58 1080 VAL A N 1
ATOM 603 C CA . VAL A 1 80 ? 21.671 14.661 3.392 1.00 16.31 1080 VAL A CA 1
ATOM 604 C C . VAL A 1 80 ? 21.469 14.474 1.865 1.00 16.24 1080 VAL A C 1
ATOM 605 O O . VAL A 1 80 ? 20.366 14.651 1.361 1.00 16.84 1080 VAL A O 1
ATOM 609 N N . LEU A 1 81 ? 22.532 14.113 1.142 1.00 16.28 1081 LEU A N 1
ATOM 610 C CA . LEU A 1 81 ? 22.467 13.890 -0.318 1.00 16.03 1081 LEU A CA 1
ATOM 611 C C . LEU A 1 81 ? 22.782 12.412 -0.628 1.00 16.42 1081 LEU A C 1
ATOM 612 O O . LEU A 1 81 ? 22.869 11.598 0.291 1.00 15.57 1081 LEU A O 1
ATOM 617 N N . ASN A 1 82 ? 22.949 12.063 -1.909 1.00 17.22 1082 ASN A N 1
ATOM 618 C CA . ASN A 1 82 ? 23.257 10.677 -2.309 1.00 18.06 1082 ASN A CA 1
ATOM 619 C C . ASN A 1 82 ? 24.622 10.603 -3.019 1.00 18.78 1082 ASN A C 1
ATOM 620 O O . ASN A 1 82 ? 24.882 11.378 -3.945 1.00 17.84 1082 ASN A O 1
ATOM 625 N N . ASN A 1 83 ? 25.487 9.679 -2.592 1.00 18.35 1083 ASN A N 1
ATOM 626 C CA . ASN A 1 83 ? 26.826 9.551 -3.185 1.00 19.52 1083 ASN A CA 1
ATOM 627 C C . ASN A 1 83 ? 26.871 8.846 -4.539 1.00 21.49 1083 ASN A C 1
ATOM 628 O O . ASN A 1 83 ? 25.830 8.476 -5.086 1.00 20.96 1083 ASN A O 1
ATOM 633 N N . GLU A 1 84 ? 28.072 8.660 -5.084 1.00 23.14 1084 GLU A N 1
ATOM 634 C CA . GLU A 1 84 ? 28.199 8.038 -6.401 1.00 26.32 1084 GLU A CA 1
ATOM 635 C C . GLU A 1 84 ? 27.787 6.564 -6.497 1.00 26.88 1084 GLU A C 1
ATOM 636 O O . GLU A 1 84 ? 27.833 5.974 -7.573 1.00 28.07 1084 GLU A O 1
ATOM 642 N N . ARG A 1 85 ? 27.381 5.975 -5.377 1.00 27.81 1085 ARG A N 1
ATOM 643 C CA . ARG A 1 85 ? 26.920 4.585 -5.360 1.00 27.81 1085 ARG A CA 1
ATOM 644 C C . ARG A 1 85 ? 25.412 4.591 -5.091 1.00 26.48 1085 ARG A C 1
ATOM 645 O O . ARG A 1 85 ? 24.768 3.539 -5.044 1.00 26.63 1085 ARG A O 1
ATOM 653 N N . GLY A 1 86 ? 24.865 5.788 -4.902 1.00 24.65 1086 GLY A N 1
ATOM 654 C CA . GLY A 1 86 ? 23.440 5.937 -4.648 1.00 22.58 1086 GLY A CA 1
ATOM 655 C C . GLY A 1 86 ? 22.966 5.879 -3.201 1.00 21.64 1086 GLY A C 1
ATOM 656 O O . GLY A 1 86 ? 21.761 5.873 -2.957 1.00 21.28 1086 GLY A O 1
ATOM 657 N N . ALA A 1 87 ? 23.888 5.848 -2.241 1.00 19.92 1087 ALA A N 1
ATOM 658 C CA . ALA A 1 87 ? 23.513 5.779 -0.823 1.00 19.05 1087 ALA A CA 1
ATOM 659 C C . ALA A 1 87 ? 23.482 7.149 -0.125 1.00 18.24 1087 ALA A C 1
ATOM 660 O O . ALA A 1 87 ? 24.316 8.018 -0.399 1.00 16.95 1087 ALA A O 1
ATOM 662 N N . PRO A 1 88 ? 22.521 7.352 0.799 1.00 16.94 1088 PRO A N 1
ATOM 663 C CA . PRO A 1 88 ? 22.394 8.623 1.533 1.00 16.18 1088 PRO A CA 1
ATOM 664 C C . PRO A 1 88 ? 23.571 8.875 2.484 1.00 15.81 1088 PRO A C 1
ATOM 665 O O . PRO A 1 88 ? 24.084 7.931 3.101 1.00 14.96 1088 PRO A O 1
ATOM 669 N N . TYR A 1 89 ? 23.998 10.139 2.590 1.00 14.45 1089 TYR A N 1
ATOM 670 C CA . TYR A 1 89 ? 25.126 10.513 3.456 1.00 15.58 1089 TYR A CA 1
ATOM 671 C C . TYR A 1 89 ? 25.056 11.989 3.881 1.00 15.63 1089 TYR A C 1
ATOM 672 O O . TYR A 1 89 ? 24.461 12.808 3.181 1.00 15.54 1089 TYR A O 1
ATOM 681 N N . PHE A 1 90 ? 25.668 12.329 5.019 1.00 15.89 1090 PHE A N 1
ATOM 682 C CA . PHE A 1 90 ? 25.663 13.719 5.498 1.00 16.73 1090 PHE A CA 1
ATOM 683 C C . PHE A 1 90 ? 26.700 14.613 4.795 1.00 17.52 1090 PHE A C 1
ATOM 684 O O . PHE A 1 90 ? 27.909 14.457 5.001 1.00 15.98 1090 PHE A O 1
ATOM 692 N N . SER A 1 91 ? 26.220 15.549 3.975 1.00 18.77 1091 SER A N 1
ATOM 693 C CA . SER A 1 91 ? 27.099 16.485 3.266 1.00 20.63 1091 SER A CA 1
ATOM 694 C C . SER A 1 91 ? 27.406 17.726 4.116 1.00 21.47 1091 SER A C 1
ATOM 695 O O . SER A 1 91 ? 28.357 18.464 3.833 1.00 22.21 1091 SER A O 1
ATOM 698 N N . GLN A 1 92 ? 26.589 17.959 5.142 1.00 21.13 1092 GLN A N 1
ATOM 699 C CA . GLN A 1 92 ? 26.788 19.080 6.066 1.00 21.80 1092 GLN A CA 1
ATOM 700 C C . GLN A 1 92 ? 26.408 18.642 7.493 1.00 21.00 1092 GLN A C 1
ATOM 701 O O . GLN A 1 92 ? 25.348 18.067 7.695 1.00 19.84 1092 GLN A O 1
ATOM 707 N N . ALA A 1 93 ? 27.281 18.909 8.465 1.00 20.42 1093 ALA A N 1
ATOM 708 C CA . ALA A 1 93 ? 27.043 18.568 9.875 1.00 21.04 1093 ALA A CA 1
ATOM 709 C C . ALA A 1 93 ? 28.187 19.099 10.748 1.00 21.77 1093 ALA A C 1
ATOM 710 O O . ALA A 1 93 ? 29.320 19.222 10.282 1.00 21.82 1093 ALA A O 1
ATOM 712 N N . PRO A 1 94 ? 27.901 19.426 12.023 1.00 22.80 1094 PRO A N 1
ATOM 713 C CA . PRO A 1 94 ? 28.921 19.941 12.952 1.00 23.21 1094 PRO A CA 1
ATOM 714 C C . PRO A 1 94 ? 29.694 18.843 13.707 1.00 23.71 1094 PRO A C 1
ATOM 715 O O . PRO A 1 94 ? 29.617 18.751 14.935 1.00 25.20 1094 PRO A O 1
ATOM 719 N N . PHE A 1 95 ? 30.437 18.025 12.966 1.00 23.32 1095 PHE A N 1
ATOM 720 C CA . PHE A 1 95 ? 31.253 16.890 13.394 1.00 23.46 1095 PHE A CA 1
ATOM 721 C C . PHE A 1 95 ? 32.397 16.617 12.411 1.00 23.61 1095 PHE A C 1
ATOM 722 O O . PHE A 1 95 ? 32.275 16.781 11.205 1.00 24.07 1095 PHE A O 1
ATOM 730 N N . SER A 1 96 ? 33.553 16.213 12.976 1.00 23.92 1096 SER A N 1
ATOM 731 C CA . SER A 1 96 ? 34.752 16.095 12.151 1.00 23.90 1096 SER A CA 1
ATOM 732 C C . SER A 1 96 ? 35.174 14.640 11.919 1.00 23.49 1096 SER A C 1
ATOM 733 O O . SER A 1 96 ? 36.107 14.343 11.182 1.00 22.94 1096 SER A O 1
ATOM 736 N N . GLY A 1 97 ? 34.478 13.717 12.605 1.00 22.99 1097 GLY A N 1
ATOM 737 C CA . GLY A 1 97 ? 34.850 12.312 12.474 1.00 22.21 1097 GLY A CA 1
ATOM 738 C C . GLY A 1 97 ? 34.034 11.599 11.393 1.00 21.38 1097 GLY A C 1
ATOM 739 O O . GLY A 1 97 ? 33.482 12.199 10.478 1.00 21.80 1097 GLY A O 1
ATOM 740 N N . LYS A 1 98 ? 34.008 10.259 11.498 1.00 20.92 1098 LYS A N 1
ATOM 741 C CA . LYS A 1 98 ? 33.216 9.474 10.561 1.00 20.89 1098 LYS A CA 1
ATOM 742 C C . LYS A 1 98 ? 31.767 9.351 11.039 1.00 19.85 1098 LYS A C 1
ATOM 743 O O . LYS A 1 98 ? 31.491 9.105 12.206 1.00 20.03 1098 LYS A O 1
ATOM 749 N N . ILE A 1 99 ? 30.812 9.495 10.117 1.00 18.12 1099 ILE A N 1
ATOM 750 C CA . ILE A 1 99 ? 29.385 9.372 10.420 1.00 17.21 1099 ILE A CA 1
ATOM 751 C C . ILE A 1 99 ? 28.774 8.200 9.619 1.00 17.42 1099 ILE A C 1
ATOM 752 O O . ILE A 1 99 ? 28.725 8.255 8.389 1.00 18.94 1099 ILE A O 1
ATOM 757 N N . TRP A 1 100 ? 28.331 7.148 10.311 1.00 15.97 1100 TRP A N 1
ATOM 758 C CA . TRP A 1 100 ? 27.710 5.984 9.656 1.00 15.92 1100 TRP A CA 1
ATOM 759 C C . TRP A 1 100 ? 26.170 6.122 9.719 1.00 15.94 1100 TRP A C 1
ATOM 760 O O . TRP A 1 100 ? 25.611 6.191 10.817 1.00 15.79 1100 TRP A O 1
ATOM 771 N N . LEU A 1 101 ? 25.507 6.150 8.554 1.00 14.61 1101 LEU A N 1
ATOM 772 C CA . LEU A 1 101 ? 24.041 6.308 8.444 1.00 13.64 1101 LEU A CA 1
ATOM 773 C C . LEU A 1 101 ? 23.316 5.261 7.579 1.00 13.56 1101 LEU A C 1
ATOM 774 O O . LEU A 1 101 ? 23.838 4.836 6.539 1.00 13.01 1101 LEU A O 1
ATOM 779 N N . SER A 1 102 ? 22.109 4.858 8.003 1.00 12.67 1102 SER A N 1
ATOM 780 C CA . SER A 1 102 ? 21.281 3.904 7.239 1.00 13.68 1102 SER A CA 1
ATOM 781 C C . SER A 1 102 ? 19.778 4.232 7.372 1.00 14.02 1102 SER A C 1
ATOM 782 O O . SER A 1 102 ? 19.312 4.560 8.472 1.00 12.96 1102 SER A O 1
ATOM 785 N N . ILE A 1 103 ? 19.034 4.133 6.259 1.00 14.16 1103 ILE A N 1
ATOM 786 C CA . ILE A 1 103 ? 17.579 4.426 6.223 1.00 15.34 1103 ILE A CA 1
ATOM 787 C C . ILE A 1 103 ? 16.766 3.304 5.535 1.00 15.01 1103 ILE A C 1
ATOM 788 O O . ILE A 1 103 ? 17.246 2.702 4.568 1.00 16.38 1103 ILE A O 1
ATOM 793 N N . SER A 1 104 ? 15.548 3.028 6.019 1.00 16.02 1104 SER A N 1
ATOM 794 C CA . SER A 1 104 ? 14.680 1.975 5.431 1.00 17.55 1104 SER A CA 1
ATOM 795 C C . SER A 1 104 ? 13.166 2.287 5.579 1.00 17.92 1104 SER A C 1
ATOM 796 O O . SER A 1 104 ? 12.770 3.018 6.487 1.00 17.11 1104 SER A O 1
ATOM 799 N N . HIS A 1 105 ? 12.320 1.726 4.710 1.00 18.76 1105 HIS A N 1
ATOM 800 C CA . HIS A 1 105 ? 10.874 2.011 4.786 1.00 18.76 1105 HIS A CA 1
ATOM 801 C C . HIS A 1 105 ? 9.922 0.966 4.181 1.00 19.34 1105 HIS A C 1
ATOM 802 O O . HIS A 1 105 ? 10.328 0.140 3.360 1.00 19.31 1105 HIS A O 1
ATOM 809 N N . THR A 1 106 ? 8.647 1.048 4.578 1.00 19.58 1106 THR A N 1
ATOM 810 C CA . THR A 1 106 ? 7.577 0.189 4.050 1.00 19.99 1106 THR A CA 1
ATOM 811 C C . THR A 1 106 ? 6.485 1.158 3.566 1.00 22.42 1106 THR A C 1
ATOM 812 O O . THR A 1 106 ? 6.745 2.355 3.414 1.00 21.80 1106 THR A O 1
ATOM 816 N N . ASP A 1 107 ? 5.269 0.672 3.326 1.00 23.68 1107 ASP A N 1
ATOM 817 C CA . ASP A 1 107 ? 4.220 1.578 2.874 1.00 25.37 1107 ASP A CA 1
ATOM 818 C C . ASP A 1 107 ? 3.574 2.348 4.027 1.00 25.24 1107 ASP A C 1
ATOM 819 O O . ASP A 1 107 ? 2.738 3.224 3.796 1.00 25.54 1107 ASP A O 1
ATOM 824 N N . GLN A 1 108 ? 3.967 2.039 5.262 1.00 24.12 1108 GLN A N 1
ATOM 825 C CA . GLN A 1 108 ? 3.388 2.715 6.422 1.00 23.80 1108 GLN A CA 1
ATOM 826 C C . GLN A 1 108 ? 4.362 3.418 7.373 1.00 22.60 1108 GLN A C 1
ATOM 827 O O . GLN A 1 108 ? 3.965 4.385 8.026 1.00 21.81 1108 GLN A O 1
ATOM 833 N N . PHE A 1 109 ? 5.610 2.942 7.457 1.00 21.21 1109 PHE A N 1
ATOM 834 C CA . PHE A 1 109 ? 6.624 3.538 8.353 1.00 20.76 1109 PHE A CA 1
ATOM 835 C C . PHE A 1 109 ? 8.000 3.781 7.710 1.00 18.99 1109 PHE A C 1
ATOM 836 O O . PHE A 1 109 ? 8.304 3.246 6.644 1.00 19.42 1109 PHE A O 1
ATOM 844 N N . VAL A 1 110 ? 8.823 4.585 8.390 1.00 17.94 1110 VAL A N 1
ATOM 845 C CA . VAL A 1 110 ? 10.208 4.872 7.980 1.00 16.81 1110 VAL A CA 1
ATOM 846 C C . VAL A 1 110 ? 11.085 4.815 9.249 1.00 16.48 1110 VAL A C 1
ATOM 847 O O . VAL A 1 110 ? 10.631 5.219 10.324 1.00 15.14 1110 VAL A O 1
ATOM 851 N N . THR A 1 111 ? 12.315 4.304 9.123 1.00 15.58 1111 THR A N 1
ATOM 852 C CA . THR A 1 111 ? 13.262 4.191 10.253 1.00 16.27 1111 THR A CA 1
ATOM 853 C C . THR A 1 111 ? 14.685 4.637 9.880 1.00 15.40 1111 THR A C 1
ATOM 854 O O . THR A 1 111 ? 15.076 4.548 8.710 1.00 14.21 1111 THR A O 1
ATOM 858 N N . ALA A 1 112 ? 15.455 5.102 10.874 1.00 14.04 1112 ALA A N 1
ATOM 859 C CA . ALA A 1 112 ? 16.841 5.554 10.650 1.00 13.53 1112 ALA A CA 1
ATOM 860 C C . ALA A 1 112 ? 17.765 5.290 11.852 1.00 12.96 1112 ALA A C 1
ATOM 861 O O . ALA A 1 112 ? 17.311 5.300 13.002 1.00 12.65 1112 ALA A O 1
ATOM 863 N N . SER A 1 113 ? 19.058 5.084 11.575 1.00 12.30 1113 SER A N 1
ATOM 864 C CA . SER A 1 113 ? 20.069 4.800 12.611 1.00 13.24 1113 SER A CA 1
ATOM 865 C C . SER A 1 113 ? 21.429 5.490 12.336 1.00 14.27 1113 SER A C 1
ATOM 866 O O . SER A 1 113 ? 21.909 5.473 11.203 1.00 14.37 1113 SER A O 1
ATOM 869 N N . VAL A 1 114 ? 22.049 6.074 13.371 1.00 13.75 1114 VAL A N 1
ATOM 870 C CA . VAL A 1 114 ? 23.347 6.775 13.235 1.00 13.38 1114 VAL A CA 1
ATOM 871 C C . VAL A 1 114 ? 24.393 6.376 14.306 1.00 12.76 1114 VAL A C 1
ATOM 872 O O . VAL A 1 114 ? 24.050 6.180 15.474 1.00 12.76 1114 VAL A O 1
ATOM 876 N N . ILE A 1 115 ? 25.659 6.248 13.896 1.00 13.88 1115 ILE A N 1
ATOM 877 C CA . ILE A 1 115 ? 26.766 5.912 14.814 1.00 13.89 1115 ILE A CA 1
ATOM 878 C C . ILE A 1 115 ? 27.936 6.857 14.519 1.00 15.60 1115 ILE A C 1
ATOM 879 O O . ILE A 1 115 ? 28.344 6.981 13.362 1.00 14.51 1115 ILE A O 1
ATOM 884 N N . LEU A 1 116 ? 28.476 7.498 15.562 1.00 15.81 1116 LEU A N 1
ATOM 885 C CA . LEU A 1 116 ? 29.593 8.443 15.428 1.00 16.26 1116 LEU A CA 1
ATOM 886 C C . LEU A 1 116 ? 30.913 7.793 15.871 1.00 16.49 1116 LEU A C 1
ATOM 887 O O . LEU A 1 116 ? 30.967 7.127 16.897 1.00 14.63 1116 LEU A O 1
ATOM 892 N N . GLU A 1 117 ? 31.980 8.017 15.105 1.00 18.07 1117 GLU A N 1
ATOM 893 C CA . GLU A 1 117 ? 33.277 7.417 15.407 1.00 21.23 1117 GLU A CA 1
ATOM 894 C C . GLU A 1 117 ? 34.476 8.301 15.049 1.00 23.66 1117 GLU A C 1
ATOM 895 O O . GLU A 1 117 ? 34.428 9.096 14.110 1.00 21.34 1117 GLU A O 1
ATOM 901 N N . GLU A 1 118 ? 35.553 8.161 15.812 1.00 27.86 1118 GLU A N 1
ATOM 902 C CA . GLU A 1 118 ? 36.770 8.904 15.518 1.00 32.57 1118 GLU A CA 1
ATOM 903 C C . GLU A 1 118 ? 37.978 8.020 15.798 1.00 34.73 1118 GLU A C 1
ATOM 904 O O . GLU A 1 118 ? 38.078 7.406 16.860 1.00 34.94 1118 GLU A O 1
ATOM 910 N N . ASN A 1 119 ? 38.873 7.935 14.816 1.00 36.99 1119 ASN A N 1
ATOM 911 C CA . ASN A 1 119 ? 40.078 7.118 14.922 1.00 39.30 1119 ASN A CA 1
ATOM 912 C C . ASN A 1 119 ? 41.300 8.029 14.856 1.00 40.23 1119 ASN A C 1
ATOM 913 O O . ASN A 1 119 ? 42.105 7.850 13.918 1.00 41.02 1119 ASN A O 1
ATOM 918 N N . MET B 1 3 ? 36.879 -1.583 20.638 1.00 27.65 2003 MET B N 1
ATOM 919 C CA . MET B 1 3 ? 36.537 -3.022 20.436 1.00 27.17 2003 MET B CA 1
ATOM 920 C C . MET B 1 3 ? 35.101 -3.291 20.893 1.00 24.84 2003 MET B C 1
ATOM 921 O O . MET B 1 3 ? 34.800 -3.221 22.082 1.00 23.69 2003 MET B O 1
ATOM 926 N N . ILE B 1 4 ? 34.222 -3.586 19.938 1.00 23.64 2004 ILE B N 1
ATOM 927 C CA . ILE B 1 4 ? 32.818 -3.873 20.231 1.00 21.70 2004 ILE B CA 1
ATOM 928 C C . ILE B 1 4 ? 32.694 -5.253 20.869 1.00 21.08 2004 ILE B C 1
ATOM 929 O O . ILE B 1 4 ? 33.443 -6.171 20.521 1.00 21.63 2004 ILE B O 1
ATOM 934 N N . VAL B 1 5 ? 31.760 -5.403 21.806 1.00 19.17 2005 VAL B N 1
ATOM 935 C CA . VAL B 1 5 ? 31.559 -6.693 22.459 1.00 18.34 2005 VAL B CA 1
ATOM 936 C C . VAL B 1 5 ? 30.092 -7.157 22.536 1.00 17.12 2005 VAL B C 1
ATOM 937 O O . VAL B 1 5 ? 29.802 -8.159 23.184 1.00 17.12 2005 VAL B O 1
ATOM 941 N N . GLY B 1 6 ? 29.183 -6.445 21.863 1.00 15.16 2006 GLY B N 1
ATOM 942 C CA . GLY B 1 6 ? 27.773 -6.839 21.865 1.00 14.31 2006 GLY B CA 1
ATOM 943 C C . GLY B 1 6 ? 26.803 -5.860 21.203 1.00 13.63 2006 GLY B C 1
ATOM 944 O O . GLY B 1 6 ? 27.082 -4.670 21.165 1.00 12.57 2006 GLY B O 1
ATOM 945 N N . HIS B 1 7 ? 25.660 -6.347 20.697 1.00 13.86 2007 HIS B N 1
ATOM 946 C CA . HIS B 1 7 ? 24.661 -5.477 20.037 1.00 14.02 2007 HIS B CA 1
ATOM 947 C C . HIS B 1 7 ? 23.229 -6.058 20.096 1.00 13.32 2007 HIS B C 1
ATOM 948 O O . HIS B 1 7 ? 23.024 -7.236 19.788 1.00 13.42 2007 HIS B O 1
ATOM 955 N N . GLY B 1 8 ? 22.250 -5.237 20.496 1.00 13.89 2008 GLY B N 1
ATOM 956 C CA . GLY B 1 8 ? 20.868 -5.703 20.572 1.00 13.64 2008 GLY B CA 1
ATOM 957 C C . GLY B 1 8 ? 19.758 -4.666 20.386 1.00 13.38 2008 GLY B C 1
ATOM 958 O O . GLY B 1 8 ? 19.919 -3.507 20.761 1.00 13.05 2008 GLY B O 1
ATOM 959 N N . ILE B 1 9 ? 18.622 -5.092 19.826 1.00 13.33 2009 ILE B N 1
ATOM 960 C CA . ILE B 1 9 ? 17.464 -4.209 19.600 1.00 13.70 2009 ILE B CA 1
ATOM 961 C C . ILE B 1 9 ? 16.148 -4.866 20.070 1.00 15.22 2009 ILE B C 1
ATOM 962 O O . ILE B 1 9 ? 16.079 -6.094 20.186 1.00 15.43 2009 ILE B O 1
ATOM 967 N N . ASP B 1 10 ? 15.112 -4.057 20.326 1.00 15.44 2010 ASP B N 1
ATOM 968 C CA . ASP B 1 10 ? 13.806 -4.582 20.761 1.00 16.96 2010 ASP B CA 1
ATOM 969 C C . ASP B 1 10 ? 12.625 -3.660 20.431 1.00 18.55 2010 ASP B C 1
ATOM 970 O O . ASP B 1 10 ? 12.778 -2.435 20.374 1.00 17.55 2010 ASP B O 1
ATOM 975 N N . ILE B 1 11 ? 11.454 -4.263 20.201 1.00 20.31 2011 ILE B N 1
ATOM 976 C CA . ILE B 1 11 ? 10.216 -3.524 19.900 1.00 23.38 2011 ILE B CA 1
ATOM 977 C C . ILE B 1 11 ? 9.097 -4.037 20.815 1.00 24.50 2011 ILE B C 1
ATOM 978 O O . ILE B 1 11 ? 8.942 -5.248 20.985 1.00 24.30 2011 ILE B O 1
ATOM 983 N N . GLU B 1 12 ? 8.307 -3.128 21.383 1.00 24.74 2012 GLU B N 1
ATOM 984 C CA . GLU B 1 12 ? 7.213 -3.523 22.269 1.00 25.72 2012 GLU B CA 1
ATOM 985 C C . GLU B 1 12 ? 5.887 -2.825 21.936 1.00 25.99 2012 GLU B C 1
ATOM 986 O O . GLU B 1 12 ? 5.871 -1.679 21.488 1.00 23.94 2012 GLU B O 1
ATOM 992 N N . GLU B 1 13 ? 4.779 -3.533 22.155 1.00 26.27 2013 GLU B N 1
ATOM 993 C CA . GLU B 1 13 ? 3.444 -2.999 21.886 1.00 27.03 2013 GLU B CA 1
ATOM 994 C C . GLU B 1 13 ? 2.891 -2.327 23.140 1.00 27.08 2013 GLU B C 1
ATOM 995 O O . GLU B 1 13 ? 2.851 -2.944 24.209 1.00 26.91 2013 GLU B O 1
ATOM 1001 N N . LEU B 1 14 ? 2.467 -1.073 23.016 1.00 27.74 2014 LEU B N 1
ATOM 1002 C CA . LEU B 1 14 ? 1.914 -0.354 24.162 1.00 29.47 2014 LEU B CA 1
ATOM 1003 C C . LEU B 1 14 ? 0.750 -1.120 24.785 1.00 29.95 2014 LEU B C 1
ATOM 1004 O O . LEU B 1 14 ? 0.657 -1.236 26.005 1.00 29.17 2014 LEU B O 1
ATOM 1009 N N . ALA B 1 15 ? -0.128 -1.648 23.937 1.00 31.23 2015 ALA B N 1
ATOM 1010 C CA . ALA B 1 15 ? -1.298 -2.398 24.388 1.00 32.50 2015 ALA B CA 1
ATOM 1011 C C . ALA B 1 15 ? -0.953 -3.563 25.315 1.00 33.32 2015 ALA B C 1
ATOM 1012 O O . ALA B 1 15 ? -1.674 -3.832 26.276 1.00 33.34 2015 ALA B O 1
ATOM 1014 N N . SER B 1 16 ? 0.148 -4.252 25.024 1.00 33.50 2016 SER B N 1
ATOM 1015 C CA . SER B 1 16 ? 0.575 -5.391 25.829 1.00 34.34 2016 SER B CA 1
ATOM 1016 C C . SER B 1 16 ? 0.987 -4.966 27.237 1.00 34.14 2016 SER B C 1
ATOM 1017 O O . SER B 1 16 ? 0.704 -5.659 28.215 1.00 33.85 2016 SER B O 1
ATOM 1020 N N . ILE B 1 17 ? 1.663 -3.829 27.339 1.00 34.11 2017 ILE B N 1
ATOM 1021 C CA . ILE B 1 17 ? 2.086 -3.334 28.640 1.00 34.36 2017 ILE B CA 1
ATOM 1022 C C . ILE B 1 17 ? 0.835 -2.939 29.432 1.00 35.37 2017 ILE B C 1
ATOM 1023 O O . ILE B 1 17 ? 0.724 -3.227 30.622 1.00 34.84 2017 ILE B O 1
ATOM 1028 N N . GLU B 1 18 ? -0.112 -2.295 28.754 1.00 36.94 2018 GLU B N 1
ATOM 1029 C CA . GLU B 1 18 ? -1.348 -1.853 29.393 1.00 38.86 2018 GLU B CA 1
ATOM 1030 C C . GLU B 1 18 ? -2.128 -3.011 30.011 1.00 39.15 2018 GLU B C 1
ATOM 1031 O O . GLU B 1 18 ? -2.614 -2.908 31.139 1.00 40.10 2018 GLU B O 1
ATOM 1037 N N . SER B 1 19 ? -2.251 -4.109 29.272 1.00 39.27 2019 SER B N 1
ATOM 1038 C CA . SER B 1 19 ? -2.963 -5.281 29.764 1.00 39.40 2019 SER B CA 1
ATOM 1039 C C . SER B 1 19 ? -2.284 -5.811 31.024 1.00 39.84 2019 SER B C 1
ATOM 1040 O O . SER B 1 19 ? -2.947 -6.121 32.011 1.00 39.24 2019 SER B O 1
ATOM 1043 N N . ALA B 1 20 ? -0.958 -5.909 30.981 1.00 39.98 2020 ALA B N 1
ATOM 1044 C CA . ALA B 1 20 ? -0.188 -6.401 32.119 1.00 40.95 2020 ALA B CA 1
ATOM 1045 C C . ALA B 1 20 ? -0.482 -5.567 33.363 1.00 41.75 2020 ALA B C 1
ATOM 1046 O O . ALA B 1 20 ? -0.549 -6.093 34.473 1.00 41.62 2020 ALA B O 1
ATOM 1048 N N . VAL B 1 21 ? -0.654 -4.264 33.167 1.00 43.35 2021 VAL B N 1
ATOM 1049 C CA . VAL B 1 21 ? -0.953 -3.349 34.263 1.00 45.05 2021 VAL B CA 1
ATOM 1050 C C . VAL B 1 21 ? -2.394 -3.544 34.732 1.00 46.63 2021 VAL B C 1
ATOM 1051 O O . VAL B 1 21 ? -2.662 -3.603 35.932 1.00 46.74 2021 VAL B O 1
ATOM 1055 N N . THR B 1 22 ? -3.313 -3.644 33.776 1.00 48.40 2022 THR B N 1
ATOM 1056 C CA . THR B 1 22 ? -4.728 -3.833 34.079 1.00 50.17 2022 THR B CA 1
ATOM 1057 C C . THR B 1 22 ? -4.937 -5.079 34.936 1.00 51.13 2022 THR B C 1
ATOM 1058 O O . THR B 1 22 ? -5.906 -5.171 35.692 1.00 51.49 2022 THR B O 1
ATOM 1062 N N . ARG B 1 23 ? -4.019 -6.033 34.816 1.00 52.24 2023 ARG B N 1
ATOM 1063 C CA . ARG B 1 23 ? -4.097 -7.275 35.575 1.00 53.20 2023 ARG B CA 1
ATOM 1064 C C . ARG B 1 23 ? -4.006 -6.992 37.076 1.00 53.66 2023 ARG B C 1
ATOM 1065 O O . ARG B 1 23 ? -4.500 -7.771 37.891 1.00 53.87 2023 ARG B O 1
ATOM 1073 N N . HIS B 1 24 ? -3.362 -5.878 37.427 1.00 54.02 2024 HIS B N 1
ATOM 1074 C CA . HIS B 1 24 ? -3.199 -5.458 38.822 1.00 53.79 2024 HIS B CA 1
ATOM 1075 C C . HIS B 1 24 ? -2.189 -6.316 39.587 1.00 53.36 2024 HIS B C 1
ATOM 1076 O O . HIS B 1 24 ? -1.805 -5.988 40.711 1.00 53.71 2024 HIS B O 1
ATOM 1083 N N . GLU B 1 25 ? -1.762 -7.407 38.963 1.00 52.40 2025 GLU B N 1
ATOM 1084 C CA . GLU B 1 25 ? -0.809 -8.340 39.557 1.00 51.17 2025 GLU B CA 1
ATOM 1085 C C . GLU B 1 25 ? 0.260 -7.686 40.436 1.00 49.59 2025 GLU B C 1
ATOM 1086 O O . GLU B 1 25 ? 0.524 -8.144 41.548 1.00 49.68 2025 GLU B O 1
ATOM 1092 N N . GLY B 1 26 ? 0.864 -6.614 39.932 1.00 47.41 2026 GLY B N 1
ATOM 1093 C CA . GLY B 1 26 ? 1.920 -5.924 40.656 1.00 43.78 2026 GLY B CA 1
ATOM 1094 C C . GLY B 1 26 ? 3.096 -5.813 39.704 1.00 41.07 2026 GLY B C 1
ATOM 1095 O O . GLY B 1 26 ? 4.266 -5.918 40.089 1.00 40.70 2026 GLY B O 1
ATOM 1096 N N . PHE B 1 27 ? 2.752 -5.599 38.440 1.00 38.14 2027 PHE B N 1
ATOM 1097 C CA . PHE B 1 27 ? 3.701 -5.484 37.341 1.00 35.34 2027 PHE B CA 1
ATOM 1098 C C . PHE B 1 27 ? 4.778 -4.412 37.534 1.00 33.29 2027 PHE B C 1
ATOM 1099 O O . PHE B 1 27 ? 5.968 -4.721 37.564 1.00 32.39 2027 PHE B O 1
ATOM 1107 N N . ALA B 1 28 ? 4.354 -3.157 37.654 1.00 31.27 2028 ALA B N 1
ATOM 1108 C CA . ALA B 1 28 ? 5.281 -2.037 37.817 1.00 29.67 2028 ALA B CA 1
ATOM 1109 C C . ALA B 1 28 ? 6.305 -2.237 38.936 1.00 29.25 2028 ALA B C 1
ATOM 1110 O O . ALA B 1 28 ? 7.471 -1.874 38.785 1.00 28.05 2028 ALA B O 1
ATOM 1112 N N . LYS B 1 29 ? 5.865 -2.814 40.051 1.00 28.15 2029 LYS B N 1
ATOM 1113 C CA . LYS B 1 29 ? 6.744 -3.043 41.194 1.00 28.21 2029 LYS B CA 1
ATOM 1114 C C . LYS B 1 29 ? 7.887 -4.019 40.928 1.00 27.85 2029 LYS B C 1
ATOM 1115 O O . LYS B 1 29 ? 8.976 -3.858 41.479 1.00 28.15 2029 LYS B O 1
ATOM 1121 N N . ARG B 1 30 ? 7.649 -5.028 40.094 1.00 26.52 2030 ARG B N 1
ATOM 1122 C CA . ARG B 1 30 ? 8.691 -6.008 39.802 1.00 25.74 2030 ARG B CA 1
ATOM 1123 C C . ARG B 1 30 ? 9.631 -5.564 38.682 1.00 24.24 2030 ARG B C 1
ATOM 1124 O O . ARG B 1 30 ? 10.778 -6.003 38.625 1.00 23.86 2030 ARG B O 1
ATOM 1132 N N . VAL B 1 31 ? 9.146 -4.691 37.801 1.00 22.61 2031 VAL B N 1
ATOM 1133 C CA . VAL B 1 31 ? 9.941 -4.204 36.672 1.00 21.37 2031 VAL B CA 1
ATOM 1134 C C . VAL B 1 31 ? 10.801 -2.958 36.939 1.00 20.27 2031 VAL B C 1
ATOM 1135 O O . VAL B 1 31 ? 11.882 -2.816 36.354 1.00 18.49 2031 VAL B O 1
ATOM 1139 N N . LEU B 1 32 ? 10.340 -2.075 37.829 1.00 18.57 2032 LEU B N 1
ATOM 1140 C CA . LEU B 1 32 ? 11.059 -0.825 38.129 1.00 18.75 2032 LEU B CA 1
ATOM 1141 C C . LEU B 1 32 ? 11.780 -0.773 39.492 1.00 18.59 2032 LEU B C 1
ATOM 1142 O O . LEU B 1 32 ? 11.307 -1.349 40.475 1.00 17.75 2032 LEU B O 1
ATOM 1147 N N . THR B 1 33 ? 12.917 -0.075 39.547 1.00 17.95 2033 THR B N 1
ATOM 1148 C CA . THR B 1 33 ? 13.668 0.075 40.800 1.00 17.21 2033 THR B CA 1
ATOM 1149 C C . THR B 1 33 ? 13.006 1.170 41.652 1.00 17.88 2033 THR B C 1
ATOM 1150 O O . THR B 1 33 ? 12.054 1.816 41.211 1.00 18.00 2033 THR B O 1
ATOM 1154 N N . ALA B 1 34 ? 13.513 1.382 42.862 1.00 17.63 2034 ALA B N 1
ATOM 1155 C CA . ALA B 1 34 ? 12.953 2.399 43.756 1.00 19.42 2034 ALA B CA 1
ATOM 1156 C C . ALA B 1 34 ? 12.966 3.794 43.123 1.00 19.15 2034 ALA B C 1
ATOM 1157 O O . ALA B 1 34 ? 11.961 4.509 43.148 1.00 19.39 2034 ALA B O 1
ATOM 1159 N N . LEU B 1 35 ? 14.103 4.173 42.550 1.00 18.43 2035 LEU B N 1
ATOM 1160 C CA . LEU B 1 35 ? 14.250 5.480 41.909 1.00 19.30 2035 LEU B CA 1
ATOM 1161 C C . LEU B 1 35 ? 13.408 5.622 40.634 1.00 18.67 2035 LEU B C 1
ATOM 1162 O O . LEU B 1 35 ? 12.843 6.689 40.377 1.00 19.23 2035 LEU B O 1
ATOM 1167 N N . GLU B 1 36 ? 13.335 4.566 39.823 1.00 18.12 2036 GLU B N 1
ATOM 1168 C CA . GLU B 1 36 ? 12.525 4.613 38.600 1.00 17.85 2036 GLU B CA 1
ATOM 1169 C C . GLU B 1 36 ? 11.038 4.757 38.970 1.00 18.87 2036 GLU B C 1
ATOM 1170 O O . GLU B 1 36 ? 10.286 5.471 38.302 1.00 19.52 2036 GLU B O 1
ATOM 1176 N N . MET B 1 37 ? 10.626 4.074 40.035 1.00 19.56 2037 MET B N 1
ATOM 1177 C CA . MET B 1 37 ? 9.238 4.112 40.500 1.00 22.31 2037 MET B CA 1
ATOM 1178 C C . MET B 1 37 ? 8.845 5.515 40.994 1.00 22.61 2037 MET B C 1
ATOM 1179 O O . MET B 1 37 ? 7.734 5.995 40.742 1.00 23.65 2037 MET B O 1
ATOM 1184 N N . GLU B 1 38 ? 9.756 6.172 41.699 1.00 23.22 2038 GLU B N 1
ATOM 1185 C CA . GLU B 1 38 ? 9.493 7.512 42.199 1.00 24.18 2038 GLU B CA 1
ATOM 1186 C C . GLU B 1 38 ? 9.235 8.494 41.045 1.00 24.02 2038 GLU B C 1
ATOM 1187 O O . GLU B 1 38 ? 8.454 9.436 41.182 1.00 24.22 2038 GLU B O 1
ATOM 1193 N N . ARG B 1 39 ? 9.872 8.255 39.903 1.00 23.76 2039 ARG B N 1
ATOM 1194 C CA . ARG B 1 39 ? 9.674 9.097 38.731 1.00 23.90 2039 ARG B CA 1
ATOM 1195 C C . ARG B 1 39 ? 8.327 8.769 38.081 1.00 22.90 2039 ARG B C 1
ATOM 1196 O O . ARG B 1 39 ? 7.606 9.662 37.631 1.00 24.05 2039 ARG B O 1
ATOM 1204 N N . PHE B 1 40 ? 8.002 7.481 38.053 1.00 21.87 2040 PHE B N 1
ATOM 1205 C CA . PHE B 1 40 ? 6.763 6.961 37.470 1.00 22.28 2040 PHE B CA 1
ATOM 1206 C C . PHE B 1 40 ? 5.514 7.547 38.141 1.00 22.60 2040 PHE B C 1
ATOM 1207 O O . PHE B 1 40 ? 4.542 7.887 37.462 1.00 21.88 2040 PHE B O 1
ATOM 1215 N N . THR B 1 41 ? 5.546 7.665 39.469 1.00 23.03 2041 THR B N 1
ATOM 1216 C CA . THR B 1 41 ? 4.401 8.186 40.218 1.00 24.84 2041 THR B CA 1
ATOM 1217 C C . THR B 1 41 ? 4.170 9.690 40.078 1.00 25.54 2041 THR B C 1
ATOM 1218 O O . THR B 1 41 ? 3.118 10.194 40.486 1.00 26.18 2041 THR B O 1
ATOM 1222 N N . SER B 1 42 ? 5.138 10.408 39.515 1.00 27.25 2042 SER B N 1
ATOM 1223 C CA . SER B 1 42 ? 5.000 11.854 39.333 1.00 28.69 2042 SER B CA 1
ATOM 1224 C C . SER B 1 42 ? 4.441 12.209 37.953 1.00 29.73 2042 SER B C 1
ATOM 1225 O O . SER B 1 42 ? 4.260 13.387 37.628 1.00 29.18 2042 SER B O 1
ATOM 1228 N N . LEU B 1 43 ? 4.167 11.186 37.146 1.00 30.13 2043 LEU B N 1
ATOM 1229 C CA . LEU B 1 43 ? 3.612 11.382 35.804 1.00 31.68 2043 LEU B CA 1
ATOM 1230 C C . LEU B 1 43 ? 2.168 10.883 35.753 1.00 32.65 2043 LEU B C 1
ATOM 1231 O O . LEU B 1 43 ? 1.706 10.193 36.663 1.00 31.77 2043 LEU B O 1
ATOM 1236 N N . LYS B 1 44 ? 1.461 11.219 34.678 1.00 34.73 2044 LYS B N 1
ATOM 1237 C CA . LYS B 1 44 ? 0.074 10.796 34.523 1.00 36.58 2044 LYS B CA 1
ATOM 1238 C C . LYS B 1 44 ? -0.312 10.565 33.062 1.00 37.80 2044 LYS B C 1
ATOM 1239 O O . LYS B 1 44 ? 0.421 10.937 32.143 1.00 37.81 2044 LYS B O 1
ATOM 1245 N N . GLY B 1 45 ? -1.467 9.938 32.863 1.00 38.83 2045 GLY B N 1
ATOM 1246 C CA . GLY B 1 45 ? -1.964 9.680 31.525 1.00 40.46 2045 GLY B CA 1
ATOM 1247 C C . GLY B 1 45 ? -1.065 8.857 30.626 1.00 41.27 2045 GLY B C 1
ATOM 1248 O O . GLY B 1 45 ? -0.292 8.016 31.090 1.00 41.43 2045 GLY B O 1
ATOM 1249 N N . ARG B 1 46 ? -1.182 9.106 29.324 1.00 41.60 2046 ARG B N 1
ATOM 1250 C CA . ARG B 1 46 ? -0.400 8.398 28.315 1.00 41.40 2046 ARG B CA 1
ATOM 1251 C C . ARG B 1 46 ? 1.093 8.476 28.598 1.00 40.68 2046 ARG B C 1
ATOM 1252 O O . ARG B 1 46 ? 1.820 7.507 28.399 1.00 40.49 2046 ARG B O 1
ATOM 1260 N N . ARG B 1 47 ? 1.539 9.638 29.064 1.00 39.57 2047 ARG B N 1
ATOM 1261 C CA . ARG B 1 47 ? 2.945 9.862 29.371 1.00 38.71 2047 ARG B CA 1
ATOM 1262 C C . ARG B 1 47 ? 3.448 8.834 30.391 1.00 37.00 2047 ARG B C 1
ATOM 1263 O O . ARG B 1 47 ? 4.602 8.413 30.346 1.00 35.92 2047 ARG B O 1
ATOM 1271 N N . GLN B 1 48 ? 2.568 8.430 31.302 1.00 35.32 2048 GLN B N 1
ATOM 1272 C CA . GLN B 1 48 ? 2.915 7.455 32.331 1.00 33.40 2048 GLN B CA 1
ATOM 1273 C C . GLN B 1 48 ? 3.128 6.048 31.750 1.00 32.24 2048 GLN B C 1
ATOM 1274 O O . GLN B 1 48 ? 4.080 5.359 32.118 1.00 31.89 2048 GLN B O 1
ATOM 1280 N N . ILE B 1 49 ? 2.249 5.628 30.843 1.00 30.37 2049 ILE B N 1
ATOM 1281 C CA . ILE B 1 49 ? 2.350 4.309 30.212 1.00 28.94 2049 ILE B CA 1
ATOM 1282 C C . ILE B 1 49 ? 3.557 4.235 29.263 1.00 28.38 2049 ILE B C 1
ATOM 1283 O O . ILE B 1 49 ? 4.110 3.159 29.025 1.00 27.68 2049 ILE B O 1
ATOM 1288 N N . GLU B 1 50 ? 3.948 5.381 28.716 1.00 27.45 2050 GLU B N 1
ATOM 1289 C CA . GLU B 1 50 ? 5.081 5.454 27.797 1.00 27.72 2050 GLU B CA 1
ATOM 1290 C C . GLU B 1 50 ? 6.413 5.281 28.521 1.00 26.19 2050 GLU B C 1
ATOM 1291 O O . GLU B 1 50 ? 7.349 4.692 27.970 1.00 25.41 2050 GLU B O 1
ATOM 1297 N N . TYR B 1 51 ? 6.499 5.795 29.747 1.00 23.87 2051 TYR B N 1
ATOM 1298 C CA . TYR B 1 51 ? 7.727 5.690 30.538 1.00 21.88 2051 TYR B CA 1
ATOM 1299 C C . TYR B 1 51 ? 8.002 4.221 30.879 1.00 21.49 2051 TYR B C 1
ATOM 1300 O O . TYR B 1 51 ? 9.101 3.718 30.637 1.00 19.74 2051 TYR B O 1
ATOM 1309 N N . LEU B 1 52 ? 6.993 3.532 31.414 1.00 19.83 2052 LEU B N 1
ATOM 1310 C CA . LEU B 1 52 ? 7.122 2.117 31.777 1.00 18.70 2052 LEU B CA 1
ATOM 1311 C C . LEU B 1 52 ? 7.496 1.237 30.571 1.00 17.96 2052 LEU B C 1
ATOM 1312 O O . LEU B 1 52 ? 8.400 0.405 30.662 1.00 16.46 2052 LEU B O 1
ATOM 1317 N N . ALA B 1 53 ? 6.807 1.419 29.445 1.00 16.63 2053 ALA B N 1
ATOM 1318 C CA . ALA B 1 53 ? 7.098 0.628 28.241 1.00 16.59 2053 ALA B CA 1
ATOM 1319 C C . ALA B 1 53 ? 8.536 0.844 27.741 1.00 15.96 2053 ALA B C 1
ATOM 1320 O O . ALA B 1 53 ? 9.204 -0.105 27.305 1.00 16.63 2053 ALA B O 1
ATOM 1322 N N . GLY B 1 54 ? 9.010 2.086 27.805 1.00 15.39 2054 GLY B N 1
ATOM 1323 C CA . GLY B 1 54 ? 10.367 2.384 27.367 1.00 15.80 2054 GLY B CA 1
ATOM 1324 C C . 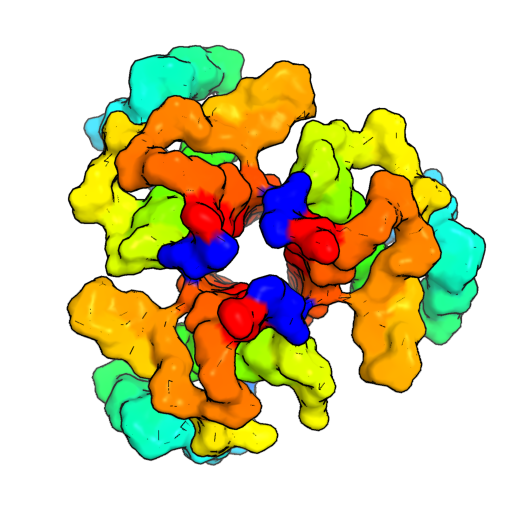GLY B 1 54 ? 11.456 1.752 28.224 1.00 16.69 2054 GLY B C 1
ATOM 1325 O O . GLY B 1 54 ? 12.522 1.353 27.711 1.00 15.45 2054 GLY B O 1
ATOM 1326 N N . ARG B 1 55 ? 11.220 1.674 29.532 1.00 15.25 2055 ARG B N 1
ATOM 1327 C CA . ARG B 1 55 ? 12.204 1.068 30.430 1.00 16.44 2055 ARG B CA 1
ATOM 1328 C C . ARG B 1 55 ? 12.279 -0.454 30.186 1.00 16.39 2055 ARG B C 1
ATOM 1329 O O . ARG B 1 55 ? 13.355 -1.061 30.271 1.00 15.15 2055 ARG B O 1
ATOM 1337 N N . TRP B 1 56 ? 11.136 -1.056 29.863 1.00 16.54 2056 TRP B N 1
ATOM 1338 C CA . TRP B 1 56 ? 11.062 -2.493 29.579 1.00 17.74 2056 TRP B CA 1
ATOM 1339 C C . TRP B 1 56 ? 11.839 -2.822 28.293 1.00 16.46 2056 TRP B C 1
ATOM 1340 O O . TRP B 1 56 ? 12.619 -3.784 28.245 1.00 16.17 2056 TRP B O 1
ATOM 1351 N N . SER B 1 57 ? 11.620 -2.012 27.260 1.00 15.02 2057 SER B N 1
ATOM 1352 C CA . SER B 1 57 ? 12.275 -2.177 25.955 1.00 14.86 2057 SER B CA 1
ATOM 1353 C C . SER B 1 57 ? 13.814 -2.023 26.071 1.00 14.54 2057 SER B C 1
ATOM 1354 O O . SER B 1 57 ? 14.588 -2.786 25.463 1.00 12.16 2057 SER B O 1
ATOM 1357 N N . ALA B 1 58 ? 14.248 -1.041 26.857 1.00 11.87 2058 ALA B N 1
ATOM 1358 C CA . ALA B 1 58 ? 15.678 -0.786 27.049 1.00 12.79 2058 ALA B CA 1
ATOM 1359 C C . ALA B 1 58 ? 16.376 -1.930 27.803 1.00 12.54 2058 ALA B C 1
ATOM 1360 O O . ALA B 1 58 ? 17.486 -2.343 27.444 1.00 11.39 2058 ALA B O 1
ATOM 1362 N N . LYS B 1 59 ? 15.737 -2.431 28.856 1.00 12.07 2059 LYS B N 1
ATOM 1363 C CA . LYS B 1 59 ? 16.332 -3.517 29.636 1.00 13.37 2059 LYS B CA 1
ATOM 1364 C C . LYS B 1 59 ? 16.440 -4.816 28.825 1.00 14.03 2059 LYS B C 1
ATOM 1365 O O . LYS B 1 59 ? 17.387 -5.594 29.013 1.00 13.33 2059 LYS B O 1
ATOM 1371 N N . GLU B 1 60 ? 15.489 -5.044 27.913 1.00 13.27 2060 GLU B N 1
ATOM 1372 C CA . GLU B 1 60 ? 15.517 -6.244 27.073 1.00 14.61 2060 GLU B CA 1
ATOM 1373 C C . GLU B 1 60 ? 16.600 -6.143 25.982 1.00 14.10 2060 GLU B C 1
ATOM 1374 O O . GLU B 1 60 ? 17.234 -7.145 25.635 1.00 13.50 2060 GLU B O 1
ATOM 1380 N N . ALA B 1 61 ? 16.809 -4.942 25.439 1.00 13.43 2061 ALA B N 1
ATOM 1381 C CA . ALA B 1 61 ? 17.838 -4.743 24.409 1.00 14.10 2061 ALA B CA 1
ATOM 1382 C C . ALA B 1 61 ? 19.242 -4.991 24.987 1.00 13.90 2061 ALA B C 1
ATOM 1383 O O . ALA B 1 61 ? 20.118 -5.542 24.303 1.00 14.24 2061 ALA B O 1
ATOM 1385 N N . PHE B 1 62 ? 19.455 -4.595 26.242 1.00 13.16 2062 PHE B N 1
ATOM 1386 C CA . PHE B 1 62 ? 20.751 -4.820 26.899 1.00 14.54 2062 PHE B CA 1
ATOM 1387 C C . PHE B 1 62 ? 20.970 -6.320 27.165 1.00 14.86 2062 PHE B C 1
ATOM 1388 O O . PHE B 1 62 ? 22.071 -6.839 26.971 1.00 15.14 2062 PHE B O 1
ATOM 1396 N N . SER B 1 63 ? 19.922 -7.015 27.600 1.00 14.70 2063 SER B N 1
ATOM 1397 C CA . SER B 1 63 ? 20.018 -8.452 27.865 1.00 15.36 2063 SER B CA 1
ATOM 1398 C C . SER B 1 63 ? 20.390 -9.221 26.586 1.00 15.80 2063 SER B C 1
ATOM 1399 O O . SER B 1 63 ? 21.201 -10.146 26.620 1.00 14.66 2063 SER B O 1
ATOM 1402 N N . LYS B 1 64 ? 19.787 -8.837 25.463 1.00 15.42 2064 LYS B N 1
ATOM 1403 C CA . LYS B 1 64 ? 20.070 -9.487 24.181 1.00 16.00 2064 LYS B CA 1
ATOM 1404 C C . LYS B 1 64 ? 21.479 -9.156 23.676 1.00 16.90 2064 LYS B C 1
ATOM 1405 O O . LYS B 1 64 ? 22.102 -9.958 22.974 1.00 18.10 2064 LYS B O 1
ATOM 1411 N N . ALA B 1 65 ? 21.978 -7.973 24.021 1.00 17.67 2065 ALA B N 1
ATOM 1412 C CA . ALA B 1 65 ? 23.317 -7.567 23.602 1.00 19.11 2065 ALA B CA 1
ATOM 1413 C C . ALA B 1 65 ? 24.370 -8.415 24.325 1.00 21.14 2065 ALA B C 1
ATOM 1414 O O . ALA B 1 65 ? 25.477 -8.627 23.816 1.00 21.08 2065 ALA B O 1
ATOM 1416 N N . MET B 1 66 ? 24.020 -8.896 25.516 1.00 22.54 2066 MET B N 1
ATOM 1417 C CA . MET B 1 66 ? 24.929 -9.734 26.303 1.00 25.34 2066 MET B CA 1
ATOM 1418 C C . MET B 1 66 ? 24.770 -11.211 25.937 1.00 26.07 2066 MET B C 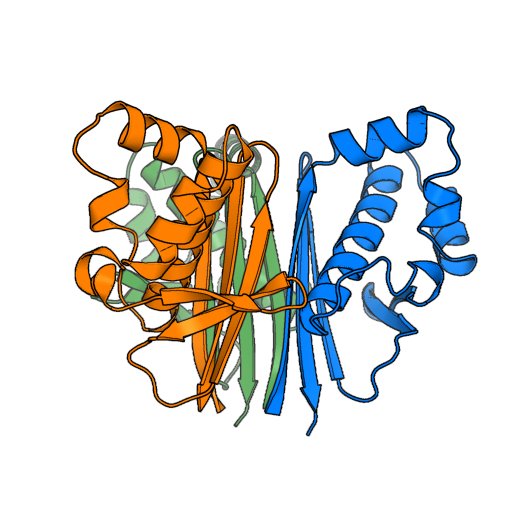1
ATOM 1419 O O . MET B 1 66 ? 25.577 -12.046 26.352 1.00 27.36 2066 MET B O 1
ATOM 1424 N N . GLY B 1 67 ? 23.728 -11.524 25.169 1.00 26.49 2067 GLY B N 1
ATOM 1425 C CA . GLY B 1 67 ? 23.480 -12.891 24.741 1.00 28.54 2067 GLY B CA 1
ATOM 1426 C C . GLY B 1 67 ? 22.453 -13.688 25.538 1.00 30.26 2067 GLY B C 1
ATOM 1427 O O . GLY B 1 67 ? 22.441 -14.917 25.462 1.00 29.99 2067 GLY B O 1
ATOM 1428 N N . THR B 1 68 ? 21.587 -13.006 26.287 1.00 31.29 2068 THR B N 1
ATOM 1429 C CA . THR B 1 68 ? 20.568 -13.680 27.099 1.00 33.40 2068 THR B CA 1
ATOM 1430 C C . THR B 1 68 ? 19.203 -12.969 27.065 1.00 34.58 2068 THR B C 1
ATOM 1431 O O . THR B 1 68 ? 18.853 -12.325 26.074 1.00 35.59 2068 THR B O 1
ATOM 1435 N N . GLY B 1 69 ? 18.434 -13.094 28.145 1.00 36.66 2069 GLY B N 1
ATOM 1436 C CA . GLY B 1 69 ? 17.124 -12.465 28.219 1.00 38.27 2069 GLY B CA 1
ATOM 1437 C C . GLY B 1 69 ? 16.856 -11.824 29.572 1.00 39.74 2069 GLY B C 1
ATOM 1438 O O . GLY B 1 69 ? 17.438 -12.224 30.578 1.00 40.37 2069 GLY B O 1
ATOM 1439 N N . ILE B 1 70 ? 15.961 -10.840 29.607 1.00 41.20 2070 ILE B N 1
ATOM 1440 C CA . ILE B 1 70 ? 15.645 -10.130 30.846 1.00 41.98 2070 ILE B CA 1
ATOM 1441 C C . ILE B 1 70 ? 14.984 -10.995 31.921 1.00 42.74 2070 ILE B C 1
ATOM 1442 O O . ILE B 1 70 ? 15.094 -10.700 33.114 1.00 42.75 2070 ILE B O 1
ATOM 1447 N N . SER B 1 71 ? 14.303 -12.058 31.502 1.00 43.20 2071 SER B N 1
ATOM 1448 C CA . SER B 1 71 ? 13.639 -12.954 32.447 1.00 43.74 2071 SER B CA 1
ATOM 1449 C C . SER B 1 71 ? 14.663 -13.758 33.241 1.00 43.26 2071 SER B C 1
ATOM 1450 O O . SER B 1 71 ? 14.359 -14.288 34.311 1.00 43.86 2071 SER B O 1
ATOM 1453 N N . LYS B 1 72 ? 15.880 -13.837 32.713 1.00 42.54 2072 LYS B N 1
ATOM 1454 C CA . LYS B 1 72 ? 16.956 -14.583 33.354 1.00 41.42 2072 LYS B CA 1
ATOM 1455 C C . LYS B 1 72 ? 17.927 -13.661 34.092 1.00 40.18 2072 LYS B C 1
ATOM 1456 O O . LYS B 1 72 ? 18.453 -14.013 35.148 1.00 39.56 2072 LYS B O 1
ATOM 1462 N N . LEU B 1 73 ? 18.152 -12.477 33.533 1.00 38.72 2073 LEU B N 1
ATOM 1463 C CA . LEU B 1 73 ? 19.077 -11.511 34.120 1.00 37.62 2073 LEU B CA 1
ATOM 1464 C C . LEU B 1 73 ? 18.519 -10.787 35.357 1.00 36.61 2073 LEU B C 1
ATOM 1465 O O . LEU B 1 73 ? 19.273 -10.457 36.273 1.00 36.61 2073 LEU B O 1
ATOM 1470 N N . GLY B 1 74 ? 17.209 -10.543 35.379 1.00 34.90 2074 GLY B N 1
ATOM 1471 C CA . GLY B 1 74 ? 16.590 -9.868 36.514 1.00 32.76 2074 GLY B CA 1
ATOM 1472 C C . GLY B 1 74 ? 16.405 -8.368 36.333 1.00 31.22 2074 GLY B C 1
ATOM 1473 O O . GLY B 1 74 ? 17.374 -7.644 36.115 1.00 30.63 2074 GLY B O 1
ATOM 1474 N N . PHE B 1 75 ? 15.163 -7.899 36.442 1.00 29.41 2075 PHE B N 1
ATOM 1475 C CA . PHE B 1 75 ? 14.847 -6.476 36.277 1.00 28.75 2075 PHE B CA 1
ATOM 1476 C C . PHE B 1 75 ? 15.453 -5.519 37.314 1.00 27.30 2075 PHE B C 1
ATOM 1477 O O . PHE B 1 75 ? 15.783 -4.379 36.982 1.00 26.35 2075 PHE B O 1
ATOM 1485 N N . GLN B 1 76 ? 15.589 -5.966 38.560 1.00 26.52 2076 GLN B N 1
ATOM 1486 C CA . GLN B 1 76 ? 16.128 -5.109 39.619 1.00 26.49 2076 GLN B CA 1
ATOM 1487 C C . GLN B 1 76 ? 17.631 -4.865 39.523 1.00 25.91 2076 GLN B C 1
ATOM 1488 O O . GLN B 1 76 ? 18.173 -4.053 40.270 1.00 25.72 2076 GLN B O 1
ATOM 1494 N N . ASP B 1 77 ? 18.298 -5.550 38.599 1.00 25.84 2077 ASP B N 1
ATOM 1495 C CA . ASP B 1 77 ? 19.747 -5.401 38.433 1.00 26.26 2077 ASP B CA 1
ATOM 1496 C C . ASP B 1 77 ? 20.149 -4.336 37.406 1.00 23.76 2077 ASP B C 1
ATOM 1497 O O . ASP B 1 77 ? 21.339 -4.082 37.201 1.00 24.47 2077 ASP B O 1
ATOM 1502 N N . LEU B 1 78 ? 19.160 -3.720 36.767 1.00 21.21 2078 LEU B N 1
ATOM 1503 C CA . LEU B 1 78 ? 19.402 -2.689 35.755 1.00 18.28 2078 LEU B CA 1
ATOM 1504 C C . LEU B 1 78 ? 18.593 -1.434 36.090 1.00 17.42 2078 LEU B C 1
ATOM 1505 O O . LEU B 1 78 ? 17.483 -1.543 36.605 1.00 17.06 2078 LEU B O 1
ATOM 1510 N N . GLU B 1 79 ? 19.137 -0.252 35.791 1.00 16.01 2079 GLU B N 1
ATOM 1511 C CA . GLU B 1 79 ? 18.432 1.013 36.051 1.00 15.11 2079 GLU B CA 1
ATOM 1512 C C . GLU B 1 79 ? 18.706 2.047 34.939 1.00 15.70 2079 GLU B C 1
ATOM 1513 O O . GLU B 1 79 ? 19.858 2.232 34.529 1.00 14.99 2079 GLU B O 1
ATOM 1519 N N . VAL B 1 80 ? 17.644 2.700 34.453 1.00 15.00 2080 VAL B N 1
ATOM 1520 C CA . VAL B 1 80 ? 17.740 3.700 33.377 1.00 15.02 2080 VAL B CA 1
ATOM 1521 C C . VAL B 1 80 ? 17.127 5.053 33.782 1.00 16.96 2080 VAL B C 1
ATOM 1522 O O . VAL B 1 80 ? 15.929 5.130 34.071 1.00 17.29 2080 VAL B O 1
ATOM 1526 N N . LEU B 1 81 ? 17.942 6.111 33.785 1.00 17.67 2081 LEU B N 1
ATOM 1527 C CA . LEU B 1 81 ? 17.479 7.460 34.149 1.00 18.77 2081 LEU B CA 1
ATOM 1528 C C . LEU B 1 81 ? 17.659 8.446 32.985 1.00 19.80 2081 LEU B C 1
ATOM 1529 O O . LEU B 1 81 ? 18.233 8.101 31.949 1.00 17.90 2081 LEU B O 1
ATOM 1534 N N . ASN B 1 82 ? 17.181 9.676 33.169 1.00 21.81 2082 ASN B N 1
ATOM 1535 C CA . ASN B 1 82 ? 17.309 10.728 32.147 1.00 23.91 2082 ASN B CA 1
ATOM 1536 C C . ASN B 1 82 ? 18.200 11.846 32.689 1.00 24.25 2082 ASN B C 1
ATOM 1537 O O . ASN B 1 82 ? 18.001 12.296 33.813 1.00 25.21 2082 ASN B O 1
ATOM 1542 N N . ASN B 1 83 ? 19.188 12.300 31.915 1.00 24.87 2083 ASN B N 1
ATOM 1543 C CA . ASN B 1 83 ? 20.059 13.368 32.419 1.00 25.57 2083 ASN B CA 1
ATOM 1544 C C . ASN B 1 83 ? 19.407 14.751 32.293 1.00 25.94 2083 ASN B C 1
ATOM 1545 O O . ASN B 1 83 ? 18.295 14.869 31.771 1.00 25.95 2083 ASN B O 1
ATOM 1550 N N . GLU B 1 84 ? 20.082 15.794 32.767 1.00 26.73 2084 GLU B N 1
ATOM 1551 C CA . GLU B 1 84 ? 19.498 17.136 32.726 1.00 28.02 2084 GLU B CA 1
ATOM 1552 C C . GLU B 1 84 ? 19.163 17.688 31.341 1.00 28.45 2084 GLU B C 1
ATOM 1553 O O . GLU B 1 84 ? 18.515 18.732 31.232 1.00 28.56 2084 GLU B O 1
ATOM 1559 N N . ARG B 1 85 ? 19.590 16.995 30.286 1.00 28.91 2085 ARG B N 1
ATOM 1560 C CA . ARG B 1 85 ? 19.278 17.427 28.925 1.00 28.63 2085 ARG B CA 1
ATOM 1561 C C . ARG B 1 85 ? 18.152 16.572 28.349 1.00 28.16 2085 ARG B C 1
ATOM 1562 O O . ARG B 1 85 ? 17.586 16.895 27.303 1.00 27.82 2085 ARG B O 1
ATOM 1570 N N . GLY B 1 86 ? 17.838 15.475 29.033 1.00 26.85 2086 GLY B N 1
ATOM 1571 C CA . GLY B 1 86 ? 16.772 14.598 28.583 1.00 24.99 2086 GLY B CA 1
ATOM 1572 C C . GLY B 1 86 ? 17.210 13.306 27.918 1.00 24.05 2086 GLY B C 1
ATOM 1573 O O . GLY B 1 86 ? 16.360 12.496 27.533 1.00 23.32 2086 GLY B O 1
ATOM 1574 N N . ALA B 1 87 ? 18.518 13.102 27.766 1.00 22.19 2087 ALA B N 1
ATOM 1575 C CA . ALA B 1 87 ? 19.012 11.873 27.139 1.00 21.13 2087 ALA B CA 1
ATOM 1576 C C . ALA B 1 87 ? 18.996 10.709 28.137 1.00 20.19 2087 ALA B C 1
ATOM 1577 O O . ALA B 1 87 ? 19.377 10.871 29.299 1.00 18.46 2087 ALA B O 1
ATOM 1579 N N . PRO B 1 88 ? 18.537 9.521 27.696 1.00 18.91 2088 PRO B N 1
ATOM 1580 C CA . PRO B 1 88 ? 18.466 8.320 28.543 1.00 17.79 2088 PRO B CA 1
ATOM 1581 C C . PRO B 1 88 ? 19.822 7.607 28.644 1.00 16.67 2088 PRO B C 1
ATOM 1582 O O . PRO B 1 88 ? 20.555 7.566 27.664 1.00 14.73 2088 PRO B O 1
ATOM 1586 N N . TYR B 1 89 ? 20.140 7.050 29.820 1.00 15.55 2089 TYR B N 1
ATOM 1587 C CA . TYR B 1 89 ? 21.409 6.337 30.054 1.00 15.51 2089 TYR B CA 1
ATOM 1588 C C . TYR B 1 89 ? 21.307 5.336 31.224 1.00 16.09 2089 TYR B C 1
ATOM 1589 O O . TYR B 1 89 ? 20.432 5.473 32.088 1.00 16.10 2089 TYR B O 1
ATOM 1598 N N . PHE B 1 90 ? 22.194 4.337 31.250 1.00 16.01 2090 PHE B N 1
ATOM 1599 C CA . PHE B 1 90 ? 22.203 3.327 32.327 1.00 16.34 2090 PHE B CA 1
ATOM 1600 C C . PHE B 1 90 ? 23.028 3.780 33.540 1.00 17.33 2090 PHE B C 1
ATOM 1601 O O . PHE B 1 90 ? 24.243 3.972 33.429 1.00 16.47 2090 PHE B O 1
ATOM 1609 N N . SER B 1 91 ? 22.378 3.932 34.695 1.00 16.88 2091 SER B N 1
ATOM 1610 C CA . SER B 1 91 ? 23.081 4.342 35.916 1.00 18.26 2091 SER B CA 1
ATOM 1611 C C . SER B 1 91 ? 23.610 3.131 36.710 1.00 18.79 2091 SER B C 1
ATOM 1612 O O . SER B 1 91 ? 24.521 3.271 37.534 1.00 19.23 2091 SER B O 1
ATOM 1615 N N . GLN B 1 92 ? 23.046 1.951 36.447 1.00 18.83 2092 GLN B N 1
ATOM 1616 C CA . GLN B 1 92 ? 23.444 0.709 37.111 1.00 19.96 2092 GLN B CA 1
ATOM 1617 C C . GLN B 1 92 ? 23.354 -0.479 36.150 1.00 19.50 2092 GLN B C 1
ATOM 1618 O O . GLN B 1 92 ? 22.341 -0.654 35.479 1.00 18.31 2092 GLN B O 1
ATOM 1624 N N . ALA B 1 93 ? 24.405 -1.295 36.098 1.00 18.82 2093 ALA B N 1
ATOM 1625 C CA . ALA B 1 93 ? 24.431 -2.469 35.222 1.00 19.79 2093 ALA B CA 1
ATOM 1626 C C . ALA B 1 93 ? 25.631 -3.366 35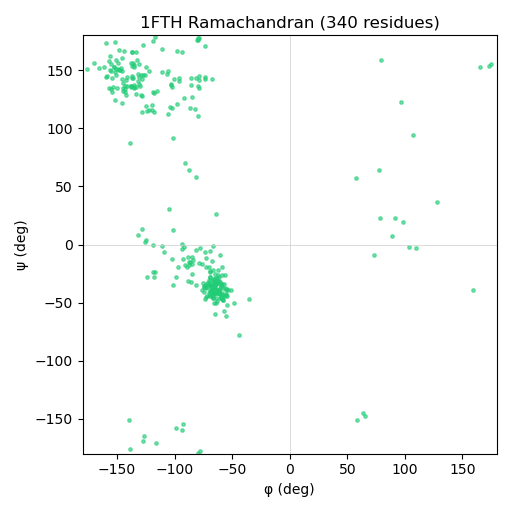.539 1.00 20.52 2093 ALA B C 1
ATOM 1627 O O . ALA B 1 93 ? 26.629 -2.901 36.082 1.00 20.30 2093 ALA B O 1
ATOM 1629 N N . PRO B 1 94 ? 25.543 -4.667 35.208 1.00 21.54 2094 PRO B N 1
ATOM 1630 C CA . PRO B 1 94 ? 26.666 -5.573 35.483 1.00 22.85 2094 PRO B CA 1
ATOM 1631 C C . PRO B 1 94 ? 27.620 -5.623 34.282 1.00 23.33 2094 PRO B C 1
ATOM 1632 O O . PRO B 1 94 ? 27.696 -6.636 33.580 1.00 23.28 2094 PRO B O 1
ATOM 1636 N N . PHE B 1 95 ? 28.340 -4.521 34.056 1.00 23.60 2095 PHE B N 1
ATOM 1637 C CA . PHE B 1 95 ? 29.269 -4.358 32.936 1.00 24.20 2095 PHE B CA 1
ATOM 1638 C C . PHE B 1 95 ? 30.297 -3.252 33.200 1.00 24.91 2095 PHE B C 1
ATOM 1639 O O . PHE B 1 95 ? 30.023 -2.235 33.821 1.00 25.35 2095 PHE B O 1
ATOM 1647 N N . SER B 1 96 ? 31.530 -3.494 32.712 1.00 25.77 2096 SER B N 1
ATOM 1648 C CA . SER B 1 96 ? 32.635 -2.612 33.078 1.00 26.65 2096 SER B CA 1
ATOM 1649 C C . SER B 1 96 ? 32.925 -1.535 32.031 1.00 25.72 2096 SER B C 1
ATOM 1650 O O . SER B 1 96 ? 33.586 -0.539 32.291 1.00 26.90 2096 SER B O 1
ATOM 1653 N N . GLY B 1 97 ? 32.445 -1.776 30.797 1.00 24.22 2097 GLY B N 1
ATOM 1654 C CA . GLY B 1 97 ? 32.810 -0.879 29.704 1.00 21.58 2097 GLY B CA 1
ATOM 1655 C C . GLY B 1 97 ? 31.802 0.255 29.499 1.00 20.03 2097 GLY B C 1
ATOM 1656 O O . GLY B 1 97 ? 31.121 0.707 30.412 1.00 19.47 2097 GLY B O 1
ATOM 1657 N N . LYS B 1 98 ? 31.771 0.752 28.247 1.00 18.92 2098 LYS B N 1
ATOM 1658 C CA . LYS B 1 98 ? 30.862 1.839 27.908 1.00 17.18 2098 LYS B CA 1
ATOM 1659 C C . LYS B 1 98 ? 29.572 1.297 27.286 1.00 15.72 2098 LYS B C 1
ATOM 1660 O O . LYS B 1 98 ? 29.580 0.368 26.488 1.00 13.63 2098 LYS B O 1
ATOM 1666 N N . ILE B 1 99 ? 28.418 1.877 27.622 1.00 14.92 2099 ILE B N 1
ATOM 1667 C CA . ILE B 1 99 ? 27.116 1.440 27.102 1.00 14.49 2099 ILE B CA 1
ATOM 1668 C C . ILE B 1 99 ? 26.417 2.581 26.331 1.00 13.78 2099 ILE B C 1
ATOM 1669 O O . ILE B 1 99 ? 26.059 3.599 26.925 1.00 13.91 2099 ILE B O 1
ATOM 1674 N N . TRP B 1 100 ? 26.214 2.405 25.026 1.00 13.14 2100 TRP B N 1
ATOM 1675 C CA . TRP B 1 100 ? 25.552 3.424 24.197 1.00 13.42 2100 TRP B CA 1
ATOM 1676 C C . TRP B 1 100 ? 24.078 3.032 23.917 1.00 13.76 2100 TRP B C 1
ATOM 1677 O O . TRP B 1 100 ? 23.823 2.003 23.283 1.00 14.34 2100 TRP B O 1
ATOM 1688 N N . LEU B 1 101 ? 23.127 3.857 24.382 1.00 13.07 2101 LEU B N 1
ATOM 1689 C CA . LEU B 1 101 ? 21.666 3.606 24.244 1.00 11.90 2101 LEU B CA 1
ATOM 1690 C C . LEU B 1 101 ? 20.806 4.718 23.596 1.00 11.11 2101 LEU B C 1
ATOM 1691 O O . LEU B 1 101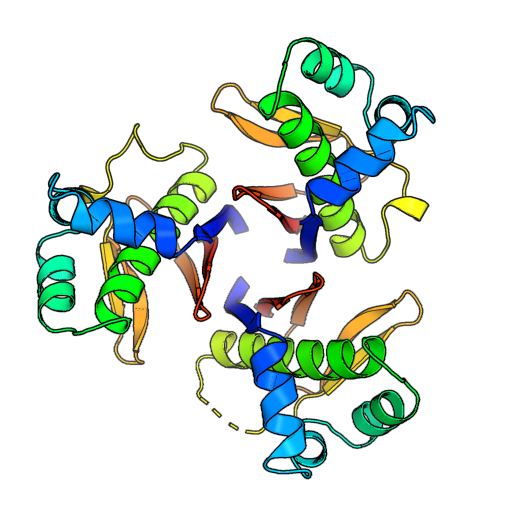 ? 21.083 5.903 23.790 1.00 10.84 2101 LEU B O 1
ATOM 1696 N N . SER B 1 102 ? 19.758 4.328 22.855 1.00 11.43 2102 SER B N 1
ATOM 1697 C CA . SER B 1 102 ? 18.800 5.279 22.238 1.00 11.40 2102 SER B CA 1
ATOM 1698 C C . SER B 1 102 ? 17.363 4.687 22.217 1.00 11.50 2102 SER B C 1
ATOM 1699 O O . SER B 1 102 ? 17.199 3.479 22.005 1.00 11.36 2102 SER B O 1
ATOM 1702 N N . ILE B 1 103 ? 16.349 5.538 22.439 1.00 10.20 2103 ILE B N 1
ATOM 1703 C CA . ILE B 1 103 ? 14.910 5.151 22.476 1.00 10.62 2103 ILE B CA 1
ATOM 1704 C C . ILE B 1 103 ? 14.034 6.046 21.555 1.00 11.04 2103 ILE B C 1
ATOM 1705 O O . ILE B 1 103 ? 14.307 7.238 21.421 1.00 11.67 2103 ILE B O 1
ATOM 1710 N N . SER B 1 104 ? 12.988 5.483 20.934 1.00 12.83 2104 SER B N 1
ATOM 1711 C CA . SER B 1 104 ? 12.070 6.262 20.074 1.00 14.70 2104 SER B CA 1
ATOM 1712 C C . SER B 1 104 ? 10.657 5.649 20.073 1.00 15.84 2104 SER B C 1
ATOM 1713 O O . SER B 1 104 ? 10.507 4.434 20.241 1.00 15.78 2104 SER B O 1
ATOM 1716 N N . HIS B 1 105 ? 9.617 6.463 19.880 1.00 17.47 2105 HIS B N 1
ATOM 1717 C CA . HIS B 1 105 ? 8.262 5.899 19.878 1.00 18.72 2105 HIS B CA 1
ATOM 1718 C C . HIS B 1 105 ? 7.245 6.505 18.899 1.00 19.71 2105 HIS B C 1
ATOM 1719 O O . HIS B 1 105 ? 7.479 7.563 18.312 1.00 17.42 2105 HIS B O 1
ATOM 1726 N N . THR B 1 106 ? 6.126 5.797 18.726 1.00 20.29 2106 THR B N 1
ATOM 1727 C CA . THR B 1 106 ? 5.019 6.250 17.876 1.00 23.26 2106 THR B CA 1
ATOM 1728 C C . THR B 1 106 ? 3.773 6.165 18.747 1.00 23.83 2106 THR B C 1
ATOM 1729 O O . THR B 1 106 ? 3.867 5.952 19.952 1.00 25.03 2106 THR B O 1
ATOM 1733 N N . ASP B 1 107 ? 2.603 6.314 18.140 1.00 25.30 2107 ASP B N 1
ATOM 1734 C CA . ASP B 1 107 ? 1.375 6.208 18.910 1.00 25.20 2107 ASP B CA 1
ATOM 1735 C C . ASP B 1 107 ? 1.117 4.779 19.394 1.00 25.21 2107 ASP B C 1
ATOM 1736 O O . ASP B 1 107 ? 0.394 4.541 20.351 1.00 26.94 2107 ASP B O 1
ATOM 1741 N N . GLN B 1 108 ? 1.708 3.803 18.679 1.00 24.80 2108 GLN B N 1
ATOM 1742 C CA . GLN B 1 108 ? 1.357 2.417 18.970 1.00 23.98 2108 GLN B CA 1
ATOM 1743 C C . GLN B 1 108 ? 2.535 1.567 19.465 1.00 23.33 2108 GLN B C 1
ATOM 1744 O O . GLN B 1 108 ? 2.363 0.588 20.177 1.00 21.54 2108 GLN B O 1
ATOM 1750 N N . PHE B 1 109 ? 3.764 1.938 19.049 1.00 22.34 2109 PHE B N 1
ATOM 1751 C CA . PHE B 1 109 ? 4.909 1.109 19.432 1.00 22.32 2109 PHE B CA 1
ATOM 1752 C C . PHE B 1 109 ? 6.033 1.918 20.090 1.00 21.10 2109 PHE B C 1
ATOM 1753 O O . PHE B 1 109 ? 6.041 3.141 20.077 1.00 21.29 2109 PHE B O 1
ATOM 1761 N N . VAL B 1 110 ? 7.031 1.203 20.619 1.00 20.55 2110 VAL B N 1
ATOM 1762 C CA . VAL B 1 110 ? 8.246 1.814 21.184 1.00 19.02 2110 VAL B CA 1
ATOM 1763 C C . VAL B 1 110 ? 9.436 0.911 20.827 1.00 18.00 2110 VAL B C 1
ATOM 1764 O O . VAL B 1 110 ? 9.304 -0.315 20.828 1.00 18.01 2110 VAL B O 1
ATOM 1768 N N . THR B 1 111 ? 10.587 1.504 20.511 1.00 16.55 2111 THR B N 1
ATOM 1769 C CA . THR B 1 111 ? 11.770 0.712 20.149 1.00 15.95 2111 THR B CA 1
ATOM 1770 C C . THR B 1 111 ? 13.046 1.236 20.823 1.00 14.54 2111 THR B C 1
ATOM 1771 O O . THR B 1 111 ? 13.108 2.410 21.196 1.00 12.46 2111 THR B O 1
ATOM 1775 N N . ALA B 1 112 ? 14.047 0.364 20.980 1.00 13.15 2112 ALA B N 1
ATOM 1776 C CA . ALA B 1 112 ? 15.324 0.728 21.621 1.00 12.18 2112 ALA B CA 1
ATOM 1777 C C . ALA B 1 112 ? 16.520 -0.033 21.011 1.00 12.47 2112 ALA B C 1
ATOM 1778 O O . ALA B 1 112 ? 16.358 -1.149 20.527 1.00 13.55 2112 ALA B O 1
ATOM 1780 N N . SER B 1 113 ? 17.712 0.573 21.052 1.00 12.31 2113 SER B N 1
ATOM 1781 C CA . SER B 1 113 ? 18.941 -0.030 20.494 1.00 12.31 2113 SER B CA 1
ATOM 1782 C C . SER B 1 113 ? 20.153 0.177 21.441 1.00 11.28 2113 SER B C 1
ATOM 1783 O O . SER B 1 113 ? 20.335 1.282 21.960 1.00 11.58 2113 SER B O 1
ATOM 1786 N N . VAL B 1 114 ? 20.963 -0.875 21.638 1.00 9.97 2114 VAL B N 1
ATOM 1787 C CA . VAL B 1 114 ? 22.152 -0.848 22.528 1.00 10.89 2114 VAL B CA 1
ATOM 1788 C C . VAL B 1 114 ? 23.449 -1.405 21.889 1.00 10.98 2114 VAL B C 1
ATOM 1789 O O . VAL B 1 114 ? 23.406 -2.424 21.193 1.00 10.08 2114 VAL B O 1
ATOM 1793 N N . ILE B 1 115 ? 24.583 -0.732 22.126 1.00 11.96 2115 ILE B N 1
ATOM 1794 C CA . ILE B 1 115 ? 25.908 -1.175 21.622 1.00 12.20 2115 ILE B CA 1
ATOM 1795 C C . ILE B 1 115 ? 26.897 -1.180 22.807 1.00 12.99 2115 ILE B C 1
ATOM 1796 O O . ILE B 1 115 ? 26.994 -0.181 23.526 1.00 13.56 2115 ILE B O 1
ATOM 1801 N N . LEU B 1 116 ? 27.608 -2.293 23.014 1.00 12.31 2116 LEU B N 1
ATOM 1802 C CA . LEU B 1 116 ? 28.573 -2.419 24.126 1.00 13.48 2116 LEU B CA 1
ATOM 1803 C C . LEU B 1 116 ? 30.028 -2.278 23.633 1.00 14.57 2116 LEU B C 1
ATOM 1804 O O . LEU B 1 116 ? 30.398 -2.845 22.602 1.00 13.99 2116 LEU B O 1
ATOM 1809 N N . GLU B 1 117 ? 30.851 -1.547 24.390 1.00 16.49 2117 GLU B N 1
ATOM 1810 C CA . GLU B 1 117 ? 32.248 -1.298 24.009 1.00 18.85 2117 GLU B CA 1
ATOM 1811 C C . GLU B 1 117 ? 33.241 -1.471 25.168 1.00 21.25 2117 GLU B C 1
ATOM 1812 O O . GLU B 1 117 ? 32.990 -1.019 26.294 1.00 18.59 2117 GLU B O 1
ATOM 1818 N N . GLU B 1 118 ? 34.370 -2.117 24.873 1.00 23.53 2118 GLU B N 1
ATOM 1819 C CA . GLU B 1 118 ? 35.413 -2.375 25.863 1.00 28.43 2118 GLU B CA 1
ATOM 1820 C C . GLU B 1 118 ? 36.798 -1.962 25.348 1.00 30.04 2118 GLU B C 1
ATOM 1821 O O . GLU B 1 118 ? 36.901 -1.463 24.205 1.00 30.58 2118 GLU B O 1
ATOM 1827 N N . MET C 1 3 ? 38.126 -1.247 14.174 1.00 26.55 3003 MET C N 1
ATOM 1828 C CA . MET C 1 3 ? 37.466 -0.097 13.486 1.00 26.73 3003 MET C CA 1
ATOM 1829 C C . MET C 1 3 ? 36.252 -0.589 12.702 1.00 24.81 3003 MET C C 1
ATOM 1830 O O . MET C 1 3 ? 36.268 -1.690 12.155 1.00 24.32 3003 MET C O 1
ATOM 1835 N N . ILE C 1 4 ? 35.201 0.226 12.661 1.00 22.97 3004 ILE C N 1
ATOM 1836 C CA . ILE C 1 4 ? 33.976 -0.122 11.940 1.00 21.64 3004 ILE C CA 1
ATOM 1837 C C . ILE C 1 4 ? 34.203 -0.018 10.428 1.00 21.75 3004 ILE C C 1
ATOM 1838 O O . ILE C 1 4 ? 34.931 0.869 9.969 1.00 21.53 3004 ILE C O 1
ATOM 1843 N N . VAL C 1 5 ? 33.612 -0.936 9.659 1.00 20.89 3005 VAL C N 1
ATOM 1844 C CA . VAL C 1 5 ? 33.748 -0.905 8.202 1.00 20.77 3005 VAL C CA 1
ATOM 1845 C C . VAL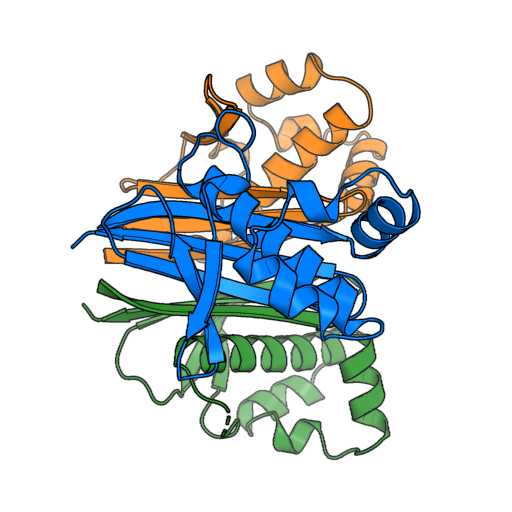 C 1 5 ? 32.419 -0.893 7.427 1.00 19.26 3005 VAL C C 1
ATOM 1846 O O . VAL C 1 5 ? 32.424 -0.891 6.195 1.00 18.80 3005 VAL C O 1
ATOM 1850 N N . GLY C 1 6 ? 31.293 -0.870 8.144 1.00 17.96 3006 GLY C N 1
ATOM 1851 C CA . GLY C 1 6 ? 29.981 -0.835 7.499 1.00 17.21 3006 GLY C CA 1
ATOM 1852 C C . GLY C 1 6 ? 28.806 -0.949 8.473 1.00 16.73 3006 GLY C C 1
ATOM 1853 O O . GLY C 1 6 ? 28.974 -1.497 9.566 1.00 16.97 3006 GLY C O 1
ATOM 1854 N N . HIS C 1 7 ? 27.626 -0.445 8.087 1.00 15.41 3007 HIS C N 1
ATOM 1855 C CA . HIS C 1 7 ? 26.410 -0.504 8.931 1.00 15.23 3007 HIS C CA 1
ATOM 1856 C C . HIS C 1 7 ? 25.092 -0.450 8.113 1.00 14.70 3007 HIS C C 1
ATOM 1857 O O . HIS C 1 7 ? 24.946 0.381 7.212 1.00 14.60 3007 HIS C O 1
ATOM 1864 N N . GLY C 1 8 ? 24.142 -1.333 8.435 1.00 14.80 3008 GLY C N 1
ATOM 1865 C CA . GLY C 1 8 ? 22.864 -1.351 7.726 1.00 15.18 3008 GLY C CA 1
ATOM 1866 C C . GLY C 1 8 ? 21.666 -1.880 8.513 1.00 16.53 3008 GLY C C 1
ATOM 1867 O O . GLY C 1 8 ? 21.830 -2.694 9.424 1.00 15.30 3008 GLY C O 1
ATOM 1868 N N . ILE C 1 9 ? 20.463 -1.412 8.164 1.00 15.77 3009 ILE C N 1
ATOM 1869 C CA . ILE C 1 9 ? 19.216 -1.833 8.823 1.00 16.43 3009 ILE C CA 1
ATOM 1870 C C . ILE C 1 9 ? 18.103 -2.082 7.782 1.00 16.94 3009 ILE C C 1
ATOM 1871 O O . ILE C 1 9 ? 18.233 -1.673 6.620 1.00 16.85 3009 ILE C O 1
ATOM 1876 N N . ASP C 1 10 ? 17.018 -2.739 8.207 1.00 17.43 3010 ASP C N 1
ATOM 1877 C CA . ASP C 1 10 ? 15.873 -3.054 7.329 1.00 17.31 3010 ASP C CA 1
ATOM 1878 C C . ASP C 1 10 ? 14.572 -3.261 8.122 1.00 18.40 3010 ASP C C 1
ATOM 1879 O O . ASP C 1 10 ? 14.608 -3.678 9.289 1.00 17.31 3010 ASP C O 1
ATOM 1884 N N . ILE C 1 11 ? 13.435 -2.949 7.488 1.00 17.83 3011 ILE C N 1
ATOM 1885 C CA . ILE C 1 11 ? 12.103 -3.156 8.080 1.00 18.46 3011 ILE C CA 1
ATOM 1886 C C . ILE C 1 11 ? 11.217 -3.715 6.952 1.00 18.36 3011 ILE C C 1
ATOM 1887 O O . ILE C 1 11 ? 11.288 -3.230 5.830 1.00 17.44 3011 ILE C O 1
ATOM 1892 N N . GLU C 1 12 ? 10.403 -4.730 7.253 1.00 19.45 3012 GLU C N 1
ATOM 1893 C CA . GLU C 1 12 ? 9.544 -5.375 6.250 1.00 20.62 3012 GLU C CA 1
ATOM 1894 C C . GLU C 1 12 ? 8.162 -5.822 6.761 1.00 21.42 3012 GLU C C 1
ATOM 1895 O O . GLU C 1 12 ? 8.052 -6.397 7.848 1.00 20.22 3012 GLU C O 1
ATOM 1901 N N . GLU C 1 13 ? 7.117 -5.565 5.967 1.00 21.72 3013 GLU C N 1
ATOM 1902 C CA . GLU C 1 13 ? 5.743 -5.950 6.320 1.00 23.02 3013 GLU C CA 1
ATOM 1903 C C . GLU C 1 13 ? 5.514 -7.441 6.038 1.00 22.84 3013 GLU C C 1
ATOM 1904 O O . GLU C 1 13 ? 5.895 -7.936 4.977 1.00 22.99 3013 GLU C O 1
ATOM 1910 N N . LEU C 1 14 ? 4.885 -8.150 6.974 1.00 23.15 3014 LEU C N 1
ATOM 1911 C CA . LEU C 1 14 ? 4.611 -9.576 6.788 1.00 24.24 3014 LEU C CA 1
ATOM 1912 C C . LEU C 1 14 ? 3.693 -9.817 5.580 1.00 24.34 3014 LEU C C 1
ATOM 1913 O O . LEU C 1 14 ? 3.749 -10.870 4.946 1.00 23.69 3014 LEU C O 1
ATOM 1918 N N . ALA C 1 15 ? 2.853 -8.837 5.265 1.00 24.97 3015 ALA C N 1
ATOM 1919 C CA . ALA C 1 15 ? 1.935 -8.960 4.131 1.00 25.62 3015 ALA C CA 1
ATOM 1920 C C . ALA C 1 15 ? 2.675 -9.177 2.806 1.00 26.59 3015 ALA C C 1
ATOM 1921 O O . ALA C 1 15 ? 2.198 -9.908 1.935 1.00 27.20 3015 ALA C O 1
ATOM 1923 N N . SER C 1 16 ? 3.838 -8.546 2.656 1.00 26.27 3016 SER C N 1
ATOM 1924 C CA . SER C 1 16 ? 4.632 -8.674 1.437 1.00 26.38 3016 SER C CA 1
ATOM 1925 C C . SER C 1 16 ? 5.185 -10.093 1.266 1.00 26.80 3016 SER C C 1
ATOM 1926 O O . SER C 1 16 ? 5.269 -10.609 0.146 1.00 25.64 3016 SER C O 1
ATOM 1929 N N . ILE C 1 17 ? 5.576 -10.713 2.377 1.00 26.92 3017 ILE C N 1
ATOM 1930 C CA . ILE C 1 17 ? 6.111 -12.072 2.346 1.00 27.20 3017 ILE C CA 1
ATOM 1931 C C . ILE C 1 17 ? 4.984 -13.080 2.100 1.00 28.19 3017 ILE C C 1
ATOM 1932 O O . ILE C 1 17 ? 5.168 -14.076 1.394 1.00 27.83 3017 ILE C O 1
ATOM 1937 N N . GLU C 1 18 ? 3.817 -12.807 2.674 1.00 28.89 3018 GLU C N 1
ATOM 1938 C CA . GLU C 1 18 ? 2.662 -13.687 2.534 1.00 30.61 3018 GLU C CA 1
ATOM 1939 C C . GLU C 1 18 ? 2.142 -13.760 1.101 1.00 31.16 3018 GLU C C 1
ATOM 1940 O O . GLU C 1 18 ? 1.721 -14.822 0.646 1.00 30.79 3018 GLU C O 1
ATOM 1946 N N . SER C 1 19 ? 2.167 -12.637 0.389 1.00 31.94 3019 SER C N 1
ATOM 1947 C CA . SER C 1 19 ? 1.686 -12.629 -0.986 1.00 32.96 3019 SER C CA 1
ATOM 1948 C C . SER C 1 19 ? 2.704 -13.321 -1.886 1.00 33.62 3019 SER C C 1
ATOM 1949 O O . SER C 1 19 ? 2.332 -14.018 -2.827 1.00 33.52 3019 SER C O 1
ATOM 1952 N N . ALA C 1 20 ? 3.986 -13.149 -1.573 1.00 33.74 3020 ALA C N 1
ATOM 1953 C CA . ALA C 1 20 ? 5.064 -13.754 -2.348 1.00 35.33 3020 ALA C CA 1
ATOM 1954 C C . ALA C 1 20 ? 5.056 -15.285 -2.308 1.00 36.68 3020 ALA C C 1
ATOM 1955 O O . ALA C 1 20 ? 5.446 -15.939 -3.277 1.00 36.37 3020 ALA C O 1
ATOM 1957 N N . VAL C 1 21 ? 4.626 -15.855 -1.186 1.00 38.28 3021 VAL C N 1
ATOM 1958 C CA . VAL C 1 21 ? 4.580 -17.307 -1.047 1.00 40.55 3021 VAL C CA 1
ATOM 1959 C C . VAL C 1 21 ? 3.600 -17.937 -2.038 1.00 42.19 3021 VAL C C 1
ATOM 1960 O O . VAL C 1 21 ? 3.922 -18.924 -2.702 1.00 42.29 3021 VAL C O 1
ATOM 1964 N N . THR C 1 22 ? 2.408 -17.355 -2.134 1.00 43.79 3022 THR C N 1
ATOM 1965 C CA . THR C 1 22 ? 1.368 -17.852 -3.030 1.00 45.85 3022 THR C CA 1
ATOM 1966 C C . THR C 1 22 ? 1.735 -17.738 -4.512 1.00 47.79 3022 THR C C 1
ATOM 1967 O O . THR C 1 22 ? 1.778 -18.741 -5.227 1.00 47.78 3022 THR C O 1
ATOM 1971 N N . ARG C 1 23 ? 1.991 -16.515 -4.967 1.00 50.02 3023 ARG C N 1
ATOM 1972 C CA . ARG C 1 23 ? 2.346 -16.267 -6.362 1.00 52.59 3023 ARG C CA 1
ATOM 1973 C C . ARG C 1 23 ? 3.361 -17.281 -6.889 1.00 53.86 3023 ARG C C 1
ATOM 1974 O O . ARG C 1 23 ? 2.999 -18.208 -7.614 1.00 54.34 3023 ARG C O 1
ATOM 1982 N N . HIS C 1 24 ? 4.629 -17.101 -6.536 1.00 55.45 3024 HIS C N 1
ATOM 1983 C CA . HIS C 1 24 ? 5.676 -18.026 -6.960 1.00 56.82 3024 HIS C CA 1
ATOM 1984 C C . HIS C 1 24 ? 5.996 -18.960 -5.796 1.00 57.65 3024 HIS C C 1
ATOM 1985 O O . HIS C 1 24 ? 6.842 -18.653 -4.956 1.00 57.67 3024 HIS C O 1
ATOM 1992 N N . GLU C 1 25 ? 5.311 -20.099 -5.757 1.00 58.51 3025 GLU C N 1
ATOM 1993 C CA . GLU C 1 25 ? 5.489 -21.079 -4.691 1.00 59.24 3025 GLU C CA 1
ATOM 1994 C C . GLU C 1 25 ? 6.873 -21.728 -4.623 1.00 58.80 3025 GLU C C 1
ATOM 1995 O O . GLU C 1 25 ? 7.022 -22.847 -4.132 1.00 59.06 3025 GLU C O 1
ATOM 2001 N N . GLY C 1 26 ? 7.881 -21.014 -5.113 1.00 58.13 3026 GLY C N 1
ATOM 2002 C CA . GLY C 1 26 ? 9.244 -21.510 -5.075 1.00 56.57 3026 GLY C CA 1
ATOM 2003 C C . GLY C 1 26 ? 10.105 -20.470 -4.380 1.00 55.50 3026 GLY C C 1
ATOM 2004 O O . GLY C 1 26 ? 11.324 -20.613 -4.267 1.00 55.37 3026 GLY C O 1
ATOM 2005 N N . PHE C 1 27 ? 9.443 -19.417 -3.911 1.00 54.17 3027 PHE C N 1
ATOM 2006 C CA . PHE C 1 27 ? 10.084 -18.302 -3.221 1.00 52.84 3027 PHE C CA 1
ATOM 2007 C C . PHE C 1 27 ? 11.041 -18.740 -2.115 1.00 51.71 3027 PHE C C 1
ATOM 2008 O O . PHE C 1 27 ? 12.185 -18.288 -2.060 1.00 51.36 3027 PHE C O 1
ATOM 2016 N N . ALA C 1 28 ? 10.567 -19.621 -1.240 1.00 50.67 3028 ALA C N 1
ATOM 2017 C CA . ALA C 1 28 ? 11.366 -20.112 -0.123 1.00 49.87 3028 ALA C CA 1
ATOM 2018 C C . ALA C 1 28 ? 12.645 -20.829 -0.549 1.00 49.45 3028 ALA C C 1
ATOM 2019 O O . ALA C 1 28 ? 13.719 -20.583 0.009 1.00 49.52 3028 ALA C O 1
ATOM 2021 N N . LYS C 1 29 ? 12.531 -21.716 -1.532 1.00 48.31 3029 LYS C N 1
ATOM 2022 C CA . LYS C 1 29 ? 13.683 -22.471 -2.013 1.00 47.30 3029 LYS C CA 1
ATOM 2023 C C . LYS C 1 29 ? 14.805 -21.577 -2.520 1.00 46.36 3029 LYS C C 1
ATOM 2024 O O . LYS C 1 29 ? 15.971 -21.967 -2.500 1.00 46.80 3029 LYS C O 1
ATOM 2030 N N . ARG C 1 30 ? 14.456 -20.378 -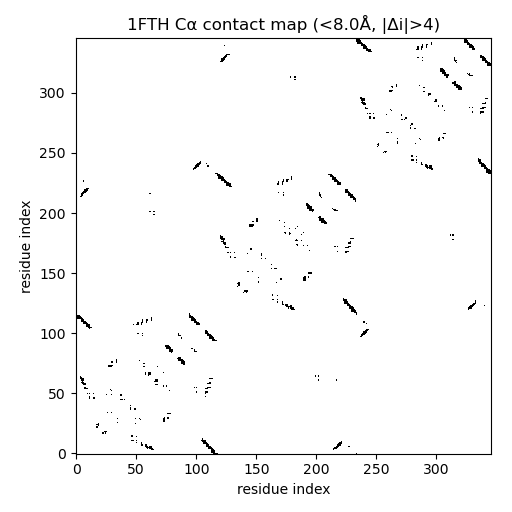2.974 1.00 45.30 3030 ARG C N 1
ATOM 2031 C CA . ARG C 1 30 ? 15.454 -19.451 -3.490 1.00 43.97 3030 ARG C CA 1
ATOM 2032 C C . ARG C 1 30 ? 16.017 -18.510 -2.429 1.00 42.84 3030 ARG C C 1
ATOM 2033 O O . ARG C 1 30 ? 17.078 -17.916 -2.622 1.00 42.40 3030 ARG C O 1
ATOM 2041 N N . VAL C 1 31 ? 15.316 -18.383 -1.306 1.00 41.18 3031 VAL C N 1
ATOM 2042 C CA . VAL C 1 31 ? 15.761 -17.494 -0.234 1.00 39.72 3031 VAL C CA 1
ATOM 2043 C C . VAL C 1 31 ? 16.502 -18.206 0.902 1.00 37.94 3031 VAL C C 1
ATOM 2044 O O . VAL C 1 31 ? 17.352 -17.607 1.561 1.00 37.49 3031 VAL C O 1
ATOM 2048 N N . LEU C 1 32 ? 16.190 -19.482 1.117 1.00 36.43 3032 LEU C N 1
ATOM 2049 C CA . LEU C 1 32 ? 16.801 -20.255 2.199 1.00 35.32 3032 LEU C CA 1
ATOM 2050 C C . LEU C 1 32 ? 17.758 -21.369 1.763 1.00 35.15 3032 LEU C C 1
ATOM 2051 O O . LEU C 1 32 ? 17.578 -21.983 0.707 1.00 34.38 3032 LEU C O 1
ATOM 2056 N N . THR C 1 33 ? 18.770 -21.631 2.591 1.00 34.49 3033 THR C N 1
ATOM 2057 C CA . THR C 1 33 ? 19.729 -22.694 2.305 1.00 34.31 3033 THR C CA 1
ATOM 2058 C C . THR C 1 33 ? 19.086 -24.011 2.736 1.00 34.43 3033 THR C C 1
ATOM 2059 O O . THR C 1 33 ? 17.993 -24.023 3.304 1.00 33.71 3033 THR C O 1
ATOM 2063 N N . ALA C 1 34 ? 19.770 -25.118 2.475 1.00 35.02 3034 ALA C N 1
ATOM 2064 C CA . ALA C 1 34 ? 19.249 -26.430 2.839 1.00 35.40 3034 ALA C CA 1
ATOM 2065 C C . ALA C 1 34 ? 18.966 -26.574 4.335 1.00 35.68 3034 ALA C C 1
ATOM 2066 O O . ALA C 1 34 ? 17.891 -27.039 4.720 1.00 35.69 3034 ALA C O 1
ATOM 2068 N N . LEU C 1 35 ? 19.914 -26.175 5.183 1.00 36.14 3035 LEU C N 1
ATOM 2069 C CA . LEU C 1 35 ? 19.705 -26.302 6.626 1.00 36.68 3035 LEU C CA 1
ATOM 2070 C C . LEU C 1 35 ? 18.624 -25.357 7.144 1.00 36.62 3035 LEU C C 1
ATOM 2071 O O . LEU C 1 35 ? 17.881 -25.709 8.059 1.00 36.72 3035 LEU C O 1
ATOM 2076 N N . GLU C 1 36 ? 18.544 -24.155 6.576 1.00 36.70 3036 GLU C N 1
ATOM 2077 C CA . GLU C 1 36 ? 17.519 -23.192 6.989 1.00 36.37 3036 GLU C CA 1
ATOM 2078 C C . GLU C 1 36 ? 16.145 -23.747 6.606 1.00 37.50 3036 GLU C C 1
ATOM 2079 O O . GLU C 1 36 ? 15.170 -23.607 7.346 1.00 36.72 3036 GLU C O 1
ATOM 2085 N N . MET C 1 37 ? 16.096 -24.383 5.440 1.00 39.26 3037 MET C N 1
ATOM 2086 C CA . MET C 1 37 ? 14.879 -24.981 4.898 1.00 41.32 3037 MET C CA 1
ATOM 2087 C C . MET C 1 37 ? 14.303 -26.030 5.851 1.00 41.87 3037 MET C C 1
ATOM 2088 O O . MET C 1 37 ? 13.093 -26.081 6.081 1.00 42.27 3037 MET C O 1
ATOM 2093 N N . GLU C 1 38 ? 15.177 -26.868 6.400 1.00 42.44 3038 GLU C N 1
ATOM 2094 C CA . GLU C 1 38 ? 14.760 -27.918 7.326 1.00 42.73 3038 GLU C CA 1
ATOM 2095 C C . GLU C 1 38 ? 13.973 -27.351 8.502 1.00 42.92 3038 GLU C C 1
ATOM 2096 O O . GLU C 1 38 ? 13.003 -27.957 8.957 1.00 42.65 3038 GLU C O 1
ATOM 2102 N N . ARG C 1 39 ? 14.399 -26.190 8.992 1.00 43.04 3039 ARG C N 1
ATOM 2103 C CA . ARG C 1 39 ? 13.738 -25.532 10.115 1.00 43.74 3039 ARG C CA 1
ATOM 2104 C C . ARG C 1 39 ? 12.367 -24.997 9.702 1.00 43.33 3039 ARG C C 1
ATOM 2105 O O . ARG C 1 39 ? 11.390 -25.123 10.441 1.00 42.82 3039 ARG C O 1
ATOM 2113 N N . PHE C 1 40 ? 12.308 -24.409 8.513 1.00 43.42 3040 PHE C N 1
ATOM 2114 C CA . PHE C 1 40 ? 11.077 -23.836 7.975 1.00 43.74 3040 PHE C CA 1
ATOM 2115 C C . PHE C 1 40 ? 9.909 -24.826 7.949 1.00 44.34 3040 PHE C C 1
ATOM 2116 O O . PHE C 1 40 ? 8.825 -24.532 8.452 1.00 43.95 3040 PHE C O 1
ATOM 2124 N N . THR C 1 41 ? 10.137 -25.999 7.364 1.00 45.31 3041 THR C N 1
ATOM 2125 C CA . THR C 1 41 ? 9.095 -27.017 7.254 1.00 46.35 3041 THR C CA 1
ATOM 2126 C C . THR C 1 41 ? 8.653 -27.616 8.586 1.00 46.46 3041 THR C C 1
ATOM 2127 O O . THR C 1 41 ? 7.554 -28.158 8.691 1.00 47.03 3041 THR C O 1
ATOM 2131 N N . SER C 1 42 ? 9.504 -27.521 9.600 1.00 47.00 3042 SER C N 1
ATOM 2132 C CA . SER C 1 42 ? 9.184 -28.067 10.916 1.00 47.16 3042 SER C CA 1
ATOM 2133 C C . SER C 1 42 ? 8.239 -27.175 11.716 1.00 47.10 3042 SER C C 1
ATOM 2134 O O . SER C 1 42 ? 7.651 -27.615 12.707 1.00 47.16 3042 SER C O 1
ATOM 2137 N N . LEU C 1 43 ? 8.098 -25.924 11.286 1.00 46.53 3043 LEU C N 1
ATOM 2138 C CA . LEU C 1 43 ? 7.224 -24.970 11.967 1.00 46.14 3043 LEU C CA 1
ATOM 2139 C C . LEU C 1 43 ? 5.868 -24.874 11.273 1.00 45.89 3043 LEU C C 1
ATOM 2140 O O . LEU C 1 43 ? 5.706 -25.347 10.145 1.00 45.61 3043 LEU C O 1
ATOM 2145 N N . LYS C 1 44 ? 4.901 -24.254 11.945 1.00 45.73 3044 LYS C N 1
ATOM 2146 C CA . LYS C 1 44 ? 3.561 -24.098 11.387 1.00 45.49 3044 LYS C CA 1
ATOM 2147 C C . LYS C 1 44 ? 2.901 -22.780 11.807 1.00 45.19 3044 LYS C C 1
ATOM 2148 O O . LYS C 1 44 ? 3.301 -22.156 12.790 1.00 45.30 3044 LYS C O 1
ATOM 2154 N N . GLY C 1 45 ? 1.890 -22.366 11.046 1.00 44.41 3045 GLY C N 1
ATOM 2155 C CA . GLY C 1 45 ? 1.168 -21.141 11.348 1.00 43.51 3045 GLY C CA 1
ATOM 2156 C C . GLY C 1 45 ? 1.969 -19.858 11.228 1.00 42.55 3045 GLY C C 1
ATOM 2157 O O . GLY C 1 45 ? 2.860 -19.742 10.387 1.00 42.68 3045 GLY C O 1
ATOM 2158 N N . ARG C 1 46 ? 1.634 -18.887 12.072 1.00 41.86 3046 ARG C N 1
ATOM 2159 C CA . ARG C 1 46 ? 2.313 -17.596 12.083 1.00 40.75 3046 ARG C CA 1
ATOM 2160 C C . ARG C 1 46 ? 3.807 -17.783 12.318 1.00 39.71 3046 ARG C C 1
ATOM 2161 O O . ARG C 1 46 ? 4.628 -17.076 11.736 1.00 39.01 3046 ARG C O 1
ATOM 2169 N N . ARG C 1 47 ? 4.149 -18.740 13.176 1.00 38.76 3047 ARG C N 1
ATOM 2170 C CA . ARG C 1 47 ? 5.543 -19.035 13.493 1.00 37.50 3047 ARG C CA 1
ATOM 2171 C C . ARG C 1 47 ? 6.378 -19.323 12.250 1.00 35.81 3047 ARG C C 1
ATOM 2172 O O . ARG C 1 47 ? 7.506 -18.840 12.120 1.00 34.92 3047 ARG C O 1
ATOM 2180 N N . GLN C 1 48 ? 5.823 -20.118 11.342 1.00 33.31 3048 GLN C N 1
ATOM 2181 C CA . GLN C 1 48 ? 6.520 -20.467 10.113 1.00 31.17 3048 GLN C CA 1
ATOM 2182 C C . GLN C 1 48 ? 6.763 -19.245 9.224 1.00 29.57 3048 GLN C C 1
ATOM 2183 O O . GLN C 1 48 ? 7.822 -19.118 8.607 1.00 28.12 3048 GLN C O 1
ATOM 2189 N N . ILE C 1 49 ? 5.779 -18.352 9.157 1.00 27.72 3049 ILE C N 1
ATOM 2190 C CA . ILE C 1 49 ? 5.906 -17.150 8.335 1.00 27.23 3049 ILE C CA 1
ATOM 2191 C C . ILE C 1 49 ? 6.873 -16.141 8.960 1.00 26.67 3049 ILE C C 1
ATOM 2192 O O . ILE C 1 49 ? 7.626 -15.479 8.252 1.00 25.68 3049 ILE C O 1
ATOM 2197 N N . GLU C 1 50 ? 6.850 -16.032 10.285 1.00 26.82 3050 GLU C N 1
ATOM 2198 C CA . GLU C 1 50 ? 7.739 -15.111 10.993 1.00 26.91 3050 GLU C CA 1
ATOM 2199 C C . GLU C 1 50 ? 9.220 -15.486 10.844 1.00 25.63 3050 GLU C C 1
ATOM 2200 O O . GLU C 1 50 ? 10.086 -14.618 10.904 1.00 24.97 3050 GLU C O 1
ATOM 2206 N N . TYR C 1 51 ? 9.510 -16.775 10.661 1.00 24.16 3051 TYR C N 1
ATOM 2207 C CA . TYR C 1 51 ? 10.896 -17.236 10.509 1.00 22.58 3051 TYR C CA 1
ATOM 2208 C C . TYR C 1 51 ? 11.437 -16.858 9.129 1.00 22.27 3051 TYR C C 1
ATOM 2209 O O . TYR C 1 51 ? 12.549 -16.331 9.003 1.00 20.40 3051 TYR C O 1
ATOM 2218 N N . LEU C 1 52 ? 10.641 -17.122 8.097 1.00 21.17 3052 LEU C N 1
ATOM 2219 C CA . LEU C 1 52 ? 11.038 -16.802 6.733 1.00 21.67 3052 LEU C CA 1
ATOM 2220 C C . LEU C 1 52 ? 11.254 -15.294 6.585 1.00 21.32 3052 LEU C C 1
ATOM 2221 O O . LEU C 1 52 ? 12.204 -14.859 5.940 1.00 21.76 3052 LEU C O 1
ATOM 2226 N N . ALA C 1 53 ? 10.366 -14.513 7.193 1.00 20.81 3053 ALA C N 1
ATOM 2227 C CA . ALA C 1 53 ? 10.430 -13.054 7.135 1.00 20.89 3053 ALA C CA 1
ATOM 2228 C C . ALA C 1 53 ? 11.688 -12.497 7.806 1.00 20.67 3053 ALA C C 1
ATOM 2229 O O . ALA C 1 53 ? 12.305 -11.556 7.297 1.00 20.50 3053 ALA C O 1
ATOM 2231 N N . GLY C 1 54 ? 12.059 -13.080 8.943 1.00 20.28 3054 GLY C N 1
ATOM 2232 C CA . GLY C 1 54 ? 13.244 -12.642 9.668 1.00 20.42 3054 GLY C CA 1
ATOM 2233 C C . GLY C 1 54 ? 14.555 -12.949 8.955 1.00 20.20 3054 GLY C C 1
ATOM 2234 O O . GLY C 1 54 ? 15.514 -12.175 9.036 1.00 18.73 3054 GLY C O 1
ATOM 2235 N N . ARG C 1 55 ? 14.610 -14.084 8.264 1.00 20.26 3055 ARG C N 1
ATOM 2236 C CA . ARG C 1 55 ? 15.813 -14.459 7.528 1.00 20.79 3055 ARG C CA 1
ATOM 2237 C C . ARG C 1 55 ? 16.019 -13.550 6.308 1.00 21.06 3055 ARG C C 1
ATOM 2238 O O . ARG C 1 55 ? 17.148 -13.248 5.929 1.00 20.67 3055 ARG C O 1
ATOM 2246 N N . TRP C 1 56 ? 14.920 -13.115 5.699 1.00 21.49 3056 TRP C N 1
ATOM 2247 C CA . TRP C 1 56 ? 14.984 -12.231 4.535 1.00 23.57 3056 TRP C CA 1
ATOM 2248 C C . TRP C 1 56 ? 15.482 -10.840 4.949 1.00 22.86 3056 TRP C C 1
ATOM 2249 O O . TRP C 1 56 ? 16.330 -10.247 4.284 1.00 22.99 3056 TRP C O 1
ATOM 2260 N N . SER C 1 57 ? 14.953 -10.335 6.058 1.00 21.69 3057 SER C N 1
ATOM 2261 C CA . SER C 1 57 ? 15.313 -9.012 6.564 1.00 21.24 3057 SER C CA 1
ATOM 2262 C C . SER C 1 57 ? 16.780 -8.937 7.016 1.00 20.58 3057 SER C C 1
ATOM 2263 O O . SER C 1 57 ? 17.457 -7.929 6.801 1.00 20.15 3057 SER C O 1
ATOM 2266 N N . ALA C 1 58 ? 17.269 -10.006 7.635 1.00 18.89 3058 ALA C N 1
ATOM 2267 C CA . ALA C 1 58 ? 18.655 -10.051 8.100 1.00 19.42 3058 ALA C CA 1
ATOM 2268 C C . ALA C 1 58 ? 19.651 -10.036 6.935 1.00 18.90 3058 ALA C C 1
ATOM 2269 O O . ALA C 1 58 ? 20.690 -9.374 7.003 1.00 18.91 3058 ALA C O 1
ATOM 2271 N N . LYS C 1 59 ? 19.339 -10.768 5.869 1.00 18.99 3059 LYS C N 1
ATOM 2272 C CA . LYS C 1 59 ? 20.241 -10.827 4.721 1.00 18.93 3059 LYS C CA 1
ATOM 2273 C C . LYS C 1 59 ? 20.274 -9.492 3.965 1.00 19.38 3059 LYS C C 1
ATOM 2274 O O . LYS C 1 59 ? 21.310 -9.109 3.425 1.00 20.12 3059 LYS C O 1
ATOM 2280 N N . GLU C 1 60 ? 19.145 -8.784 3.953 1.00 19.92 3060 GLU C N 1
ATOM 2281 C CA . GLU C 1 60 ? 19.042 -7.484 3.291 1.00 20.77 3060 GLU C CA 1
ATOM 2282 C C . GLU C 1 60 ? 19.857 -6.419 4.045 1.00 20.13 3060 GLU C C 1
ATOM 2283 O O . GLU C 1 60 ? 20.502 -5.570 3.429 1.00 19.52 3060 GLU C O 1
ATOM 2289 N N . ALA C 1 61 ? 19.826 -6.468 5.376 1.00 19.27 3061 ALA C N 1
ATOM 2290 C CA . ALA C 1 61 ? 20.575 -5.514 6.197 1.00 18.58 3061 ALA C CA 1
ATOM 2291 C C . ALA C 1 61 ? 22.080 -5.690 5.961 1.00 18.27 3061 ALA C C 1
ATOM 2292 O O . ALA C 1 61 ? 22.828 -4.711 5.858 1.00 17.58 3061 ALA C O 1
ATOM 2294 N N . PHE C 1 62 ? 22.516 -6.943 5.886 1.00 17.67 3062 PHE C N 1
ATOM 2295 C CA . PHE C 1 62 ? 23.923 -7.248 5.643 1.00 19.24 3062 PHE C CA 1
ATOM 2296 C C . PHE C 1 62 ? 24.355 -6.759 4.259 1.00 19.78 3062 PHE C C 1
ATOM 2297 O O . PHE C 1 62 ? 25.444 -6.201 4.109 1.00 19.45 3062 PHE C O 1
ATOM 2305 N N . SER C 1 63 ? 23.499 -6.959 3.256 1.00 21.20 3063 SER C N 1
ATOM 2306 C CA . SER C 1 63 ? 23.808 -6.532 1.889 1.00 22.28 3063 SER C CA 1
ATOM 2307 C C . SER C 1 63 ? 23.990 -5.020 1.808 1.00 22.67 3063 SER C C 1
ATOM 2308 O O . SER C 1 63 ? 24.881 -4.533 1.115 1.00 21.95 3063 SER C O 1
ATOM 2311 N N . LYS C 1 64 ? 23.139 -4.277 2.510 1.00 22.46 3064 LYS C N 1
ATOM 2312 C CA . LYS C 1 64 ? 23.246 -2.823 2.526 1.00 23.49 3064 LYS C CA 1
ATOM 2313 C C . LYS C 1 64 ? 24.510 -2.384 3.270 1.00 23.96 3064 LYS C C 1
ATOM 2314 O O . LYS C 1 64 ? 25.140 -1.395 2.908 1.00 24.05 3064 LYS C O 1
ATOM 2320 N N . ALA C 1 65 ? 24.891 -3.125 4.304 1.00 25.33 3065 ALA C N 1
ATOM 2321 C CA . ALA C 1 65 ? 26.078 -2.769 5.080 1.00 27.29 3065 ALA C CA 1
ATOM 2322 C C . ALA C 1 65 ? 27.371 -2.917 4.285 1.00 29.61 3065 ALA C C 1
ATOM 2323 O O . ALA C 1 65 ? 28.339 -2.192 4.521 1.00 28.99 3065 ALA C O 1
ATOM 2325 N N . MET C 1 66 ? 27.389 -3.858 3.347 1.00 31.80 3066 MET C N 1
ATOM 2326 C CA . MET C 1 66 ? 28.582 -4.088 2.545 1.00 36.04 3066 MET C CA 1
ATOM 2327 C C . MET C 1 66 ? 28.609 -3.185 1.316 1.00 38.20 3066 MET C C 1
ATOM 2328 O O . MET C 1 66 ? 29.648 -3.015 0.680 1.00 38.34 3066 MET C O 1
ATOM 2333 N N . GLY C 1 67 ? 27.463 -2.598 0.994 1.00 40.65 3067 GLY C N 1
ATOM 2334 C CA . GLY C 1 67 ? 27.387 -1.717 -0.155 1.00 44.20 3067 GLY C CA 1
ATOM 2335 C C . GLY C 1 67 ? 27.327 -2.493 -1.452 1.00 46.63 3067 GLY C C 1
ATOM 2336 O O . GLY C 1 67 ? 28.235 -2.405 -2.278 1.00 47.40 3067 GLY C O 1
ATOM 2337 N N . THR C 1 68 ? 26.254 -3.257 -1.631 1.00 48.68 3068 THR C N 1
ATOM 2338 C CA . THR C 1 68 ? 26.078 -4.055 -2.838 1.00 50.57 3068 THR C CA 1
ATOM 2339 C C . THR C 1 68 ? 24.622 -4.479 -3.030 1.00 51.46 3068 THR C C 1
ATOM 2340 O O . THR C 1 68 ? 23.868 -4.606 -2.064 1.00 51.65 3068 THR C O 1
ATOM 2344 N N . GLY C 1 69 ? 24.234 -4.692 -4.284 1.00 52.34 3069 GLY C N 1
ATOM 2345 C CA . GLY C 1 69 ? 22.872 -5.093 -4.581 1.00 53.04 3069 GLY C CA 1
ATOM 2346 C C . GLY C 1 69 ? 22.792 -6.163 -5.652 1.00 53.72 3069 GLY C C 1
ATOM 2347 O O . GLY C 1 69 ? 22.203 -5.891 -6.719 1.00 54.02 3069 GLY C O 1
ATOM 2348 N N . GLY C 1 74 ? 23.166 -12.585 -4.236 1.00 45.76 3074 GLY C N 1
ATOM 2349 C CA . GLY C 1 74 ? 23.410 -13.987 -3.917 1.00 45.55 3074 GLY C CA 1
ATOM 2350 C C . GLY C 1 74 ? 23.014 -14.313 -2.475 1.00 45.46 3074 GLY C C 1
ATOM 2351 O O . GLY C 1 74 ? 23.766 -14.114 -1.530 1.00 45.70 3074 GLY C O 1
ATOM 2352 N N . PHE C 1 75 ? 21.767 -14.793 -2.321 1.00 45.49 3075 PHE C N 1
ATOM 2353 C CA . PHE C 1 75 ? 21.296 -15.149 -0.988 1.00 45.82 3075 PHE C CA 1
ATOM 2354 C C . PHE C 1 75 ? 21.739 -16.561 -0.595 1.00 45.62 3075 PHE C C 1
ATOM 2355 O O . PHE C 1 75 ? 21.629 -16.977 0.551 1.00 46.01 3075 PHE C O 1
ATOM 2363 N N . GLN C 1 76 ? 22.218 -17.347 -1.552 1.00 44.85 3076 GLN C N 1
ATOM 2364 C CA . GLN C 1 76 ? 22.605 -18.725 -1.274 1.00 43.66 3076 GLN C CA 1
ATOM 2365 C C . GLN C 1 76 ? 23.933 -18.882 -0.546 1.00 42.76 3076 GLN C C 1
ATOM 2366 O O . GLN C 1 76 ? 24.214 -19.947 0.001 1.00 42.78 3076 GLN C O 1
ATOM 2372 N N . ASP C 1 77 ? 24.757 -17.837 -0.538 1.00 40.98 3077 ASP C N 1
ATOM 2373 C CA . ASP C 1 77 ? 26.031 -17.919 0.164 1.00 39.45 3077 ASP C CA 1
ATOM 2374 C C . ASP C 1 77 ? 25.978 -17.130 1.472 1.00 37.04 3077 ASP C C 1
ATOM 2375 O O . ASP C 1 77 ? 26.980 -16.585 1.936 1.00 37.61 3077 ASP C O 1
ATOM 2380 N N . LEU C 1 78 ? 24.781 -17.082 2.048 1.00 34.29 3078 LEU C N 1
ATOM 2381 C CA . LEU C 1 78 ? 24.518 -16.415 3.323 1.00 31.37 3078 LEU C CA 1
ATOM 2382 C C . LEU C 1 78 ? 23.634 -17.356 4.154 1.00 28.37 3078 LEU C C 1
ATOM 2383 O O . LEU C 1 78 ? 22.658 -17.905 3.639 1.00 27.51 3078 LEU C O 1
ATOM 2388 N N . GLU C 1 79 ? 23.969 -17.536 5.432 1.00 26.05 3079 GLU C N 1
ATOM 2389 C CA . GLU C 1 79 ? 23.192 -18.418 6.305 1.00 24.19 3079 GLU C CA 1
ATOM 2390 C C . GLU C 1 79 ? 23.109 -17.909 7.757 1.00 22.22 3079 GLU C C 1
ATOM 2391 O O . GLU C 1 79 ? 24.119 -17.488 8.343 1.00 21.35 3079 GLU C O 1
ATOM 2397 N N . VAL C 1 80 ? 21.898 -17.960 8.317 1.00 20.81 3080 VAL C N 1
ATOM 2398 C CA . VAL C 1 80 ? 21.607 -17.513 9.686 1.00 19.54 3080 VAL C CA 1
ATOM 2399 C C . VAL C 1 80 ? 20.993 -18.630 10.552 1.00 19.91 3080 VAL C C 1
ATOM 2400 O O . VAL C 1 80 ? 19.892 -19.105 10.268 1.00 19.09 3080 VAL C O 1
ATOM 2404 N N . LEU C 1 81 ? 21.705 -19.037 11.604 1.00 20.07 3081 LEU C N 1
ATOM 2405 C CA . LEU C 1 81 ? 21.234 -20.086 12.517 1.00 20.86 3081 LEU C CA 1
ATOM 2406 C C . LEU C 1 81 ? 21.034 -19.536 13.940 1.00 21.73 3081 LEU C C 1
ATOM 2407 O O . LEU C 1 81 ? 21.300 -18.359 14.199 1.00 20.39 3081 LEU C O 1
ATOM 2412 N N . ASN C 1 82 ? 20.571 -20.396 14.851 1.00 23.07 3082 ASN C N 1
ATOM 2413 C CA . ASN C 1 82 ? 20.344 -20.033 16.258 1.00 24.46 3082 ASN C CA 1
ATOM 2414 C C . ASN C 1 82 ? 21.217 -20.885 17.188 1.00 25.22 3082 ASN C C 1
ATOM 2415 O O . ASN C 1 82 ? 21.246 -22.112 17.057 1.00 24.43 3082 ASN C O 1
ATOM 2420 N N . ASN C 1 83 ? 21.919 -20.250 18.126 1.00 25.22 3083 ASN C N 1
ATOM 2421 C CA . ASN C 1 83 ? 22.759 -21.006 19.053 1.00 26.92 3083 ASN C CA 1
ATOM 2422 C C . ASN C 1 83 ? 21.906 -21.643 20.155 1.00 27.40 3083 ASN C C 1
ATOM 2423 O O . ASN C 1 83 ? 20.691 -21.453 20.184 1.00 27.08 3083 ASN C O 1
ATOM 2428 N N . GLU C 1 84 ? 22.531 -22.398 21.054 1.00 28.65 3084 GLU C N 1
ATOM 2429 C CA . GLU C 1 84 ? 21.778 -23.071 22.109 1.00 29.54 3084 GLU C CA 1
ATOM 2430 C C . GLU C 1 84 ? 21.021 -22.173 23.082 1.00 29.23 3084 GLU C C 1
ATOM 2431 O O . GLU C 1 84 ? 20.074 -22.627 23.720 1.00 28.55 3084 GLU C O 1
ATOM 2437 N N . ARG C 1 85 ? 21.429 -20.913 23.204 1.00 29.22 3085 ARG C N 1
ATOM 2438 C CA . ARG C 1 85 ? 20.724 -19.985 24.086 1.00 29.71 3085 ARG C CA 1
ATOM 2439 C C . ARG C 1 85 ? 19.559 -19.339 23.334 1.00 29.12 3085 ARG C C 1
ATOM 2440 O O . ARG C 1 85 ? 18.674 -18.730 23.944 1.00 29.04 3085 ARG C O 1
ATOM 2448 N N . GLY C 1 86 ? 19.577 -19.463 22.008 1.00 27.49 3086 GLY C N 1
ATOM 2449 C CA . GLY C 1 86 ? 18.506 -18.913 21.190 1.00 27.22 3086 GLY C CA 1
ATOM 2450 C C . GLY C 1 86 ? 18.816 -17.702 20.323 1.00 26.83 3086 GLY C C 1
ATOM 2451 O O . GLY C 1 86 ? 17.952 -17.252 19.577 1.00 27.58 3086 GLY C O 1
ATOM 2452 N N . ALA C 1 87 ? 20.032 -17.173 20.407 1.00 25.48 3087 ALA C N 1
ATOM 2453 C CA . ALA C 1 87 ? 20.407 -16.000 19.619 1.00 25.22 3087 ALA C CA 1
ATOM 2454 C C . ALA C 1 87 ? 20.753 -16.314 18.157 1.00 25.11 3087 ALA C C 1
ATOM 2455 O O . ALA C 1 87 ? 21.308 -17.369 17.851 1.00 23.67 3087 ALA C O 1
ATOM 2457 N N . PRO C 1 88 ? 20.418 -15.397 17.233 1.00 24.40 3088 PRO C N 1
ATOM 2458 C CA . PRO C 1 88 ? 20.702 -15.581 15.805 1.00 23.64 3088 PRO C CA 1
ATOM 2459 C C . PRO C 1 88 ? 22.116 -15.099 15.466 1.00 22.57 3088 PRO C C 1
ATOM 2460 O O . PRO C 1 88 ? 22.581 -14.100 16.021 1.00 21.73 3088 PRO C O 1
ATOM 2464 N N . TYR C 1 89 ? 22.792 -15.806 14.562 1.00 20.18 3089 TYR C N 1
ATOM 2465 C CA . TYR C 1 89 ? 24.152 -15.449 14.153 1.00 19.36 3089 TYR C CA 1
ATOM 2466 C C . TYR C 1 89 ? 24.440 -15.934 12.720 1.00 18.72 3089 TYR C C 1
ATOM 2467 O O . TYR C 1 89 ? 23.831 -16.899 12.258 1.00 17.43 3089 TYR C O 1
ATOM 2476 N N . PHE C 1 90 ? 25.345 -15.253 12.016 1.00 19.87 3090 PHE C N 1
ATOM 2477 C CA . PHE C 1 90 ? 25.717 -15.654 10.647 1.00 20.34 3090 PHE C CA 1
ATOM 2478 C C . PHE C 1 90 ? 26.766 -16.772 10.653 1.00 21.02 3090 PHE C C 1
ATOM 2479 O O . PHE C 1 90 ? 27.893 -16.569 11.111 1.00 20.33 3090 PHE C O 1
ATOM 2487 N N . SER C 1 91 ? 26.403 -17.941 10.133 1.00 22.14 3091 SER C N 1
ATOM 2488 C CA . SER C 1 91 ? 27.336 -19.067 10.077 1.00 23.02 3091 SER C CA 1
ATOM 2489 C C . SER C 1 91 ? 28.095 -19.116 8.743 1.00 23.74 3091 SER C C 1
ATOM 2490 O O . SER C 1 91 ? 29.074 -19.853 8.611 1.00 22.86 3091 SER C O 1
ATOM 2493 N N . GLN C 1 92 ? 27.642 -18.334 7.764 1.00 23.99 3092 GLN C N 1
ATOM 2494 C CA . GLN C 1 92 ? 28.277 -18.288 6.444 1.00 25.49 3092 GLN C CA 1
ATOM 2495 C C . GLN C 1 92 ? 28.081 -16.927 5.747 1.00 25.43 3092 GLN C C 1
ATOM 2496 O O . GLN C 1 92 ? 26.947 -16.470 5.572 1.00 25.24 3092 GLN C O 1
ATOM 2502 N N . ALA C 1 93 ? 29.190 -16.291 5.358 1.00 24.33 3093 ALA C N 1
ATOM 2503 C CA . ALA C 1 93 ? 29.165 -14.985 4.685 1.00 24.44 3093 ALA C CA 1
ATOM 2504 C C . ALA C 1 93 ? 30.507 -14.627 4.023 1.00 24.39 3093 ALA C C 1
ATOM 2505 O O . ALA C 1 93 ? 31.560 -15.055 4.476 1.00 24.67 3093 ALA C O 1
ATOM 2507 N N . PRO C 1 94 ? 30.474 -13.819 2.945 1.00 24.72 3094 PRO C N 1
ATOM 2508 C CA . PRO C 1 94 ? 31.670 -13.384 2.203 1.00 25.11 3094 PRO C CA 1
ATOM 2509 C C . PRO C 1 94 ? 32.402 -12.203 2.858 1.00 25.37 3094 PRO C C 1
ATOM 2510 O O . PRO C 1 94 ? 32.585 -11.152 2.241 1.00 26.45 3094 PRO C O 1
ATOM 2514 N N . PHE C 1 95 ? 32.827 -12.395 4.103 1.00 25.45 3095 PHE C N 1
ATOM 2515 C CA . PHE C 1 95 ? 33.522 -11.367 4.880 1.00 25.65 3095 PHE C CA 1
ATOM 2516 C C . PHE C 1 95 ? 34.321 -12.118 5.944 1.00 26.00 3095 PHE C C 1
ATOM 2517 O O . PHE C 1 95 ? 33.790 -13.031 6.584 1.00 26.80 3095 PHE C O 1
ATOM 2525 N N . SER C 1 96 ? 35.584 -11.753 6.144 1.00 26.73 3096 SER C N 1
ATOM 2526 C CA . SER C 1 96 ? 36.395 -12.458 7.139 1.00 27.76 3096 SER C CA 1
ATOM 2527 C C . SER C 1 96 ? 36.575 -11.750 8.490 1.00 28.23 3096 SER C C 1
ATOM 2528 O O . SER C 1 96 ? 37.403 -12.160 9.304 1.00 29.04 3096 SER C O 1
ATOM 2531 N N . GLY C 1 97 ? 35.793 -10.700 8.732 1.00 27.92 3097 GLY C N 1
ATOM 2532 C CA . GLY C 1 97 ? 35.875 -9.986 10.000 1.00 26.78 3097 GLY C CA 1
ATOM 2533 C C . GLY C 1 97 ? 34.769 -10.451 10.939 1.00 26.75 3097 GLY C C 1
ATOM 2534 O O . GLY C 1 97 ? 34.248 -11.551 10.765 1.00 26.00 3097 GLY C O 1
ATOM 2535 N N . LYS C 1 98 ? 34.402 -9.632 11.925 1.00 25.74 3098 LYS C N 1
ATOM 2536 C CA . LYS C 1 98 ? 33.340 -10.006 12.868 1.00 25.02 3098 LYS C CA 1
ATOM 2537 C C . LYS C 1 98 ? 32.005 -9.338 12.519 1.00 22.94 3098 LYS C C 1
ATOM 2538 O O . LYS C 1 98 ? 31.974 -8.180 12.097 1.00 22.84 3098 LYS C O 1
ATOM 2544 N N . ILE C 1 99 ? 30.911 -10.075 12.714 1.00 21.25 3099 ILE C N 1
ATOM 2545 C CA . ILE C 1 99 ? 29.561 -9.602 12.380 1.00 19.68 3099 ILE C CA 1
ATOM 2546 C C . ILE C 1 99 ? 28.617 -9.542 13.597 1.00 18.14 3099 ILE C C 1
ATOM 2547 O O . ILE C 1 99 ? 28.353 -10.564 14.220 1.00 18.72 3099 ILE C O 1
ATOM 2552 N N . TRP C 1 100 ? 28.101 -8.353 13.916 1.00 16.71 3100 TRP C N 1
ATOM 2553 C CA . TRP C 1 100 ? 27.183 -8.187 15.049 1.00 15.44 3100 TRP C CA 1
ATOM 2554 C C . TRP C 1 100 ? 25.734 -7.978 14.544 1.00 15.33 3100 TRP C C 1
ATOM 2555 O O . TRP C 1 100 ? 25.420 -6.940 13.953 1.00 14.55 3100 TRP C O 1
ATOM 2566 N N . LEU C 1 101 ? 24.869 -8.966 14.802 1.00 14.06 3101 LEU C N 1
ATOM 2567 C CA . LEU C 1 101 ? 23.463 -8.969 14.349 1.00 12.74 3101 LEU C CA 1
ATOM 2568 C C . LEU C 1 101 ? 22.367 -9.090 15.429 1.00 12.23 3101 LEU C C 1
ATOM 2569 O O . LEU C 1 101 ? 22.571 -9.743 16.453 1.00 10.91 3101 LEU C O 1
ATOM 2574 N N . SER C 1 102 ? 21.202 -8.483 15.170 1.00 12.71 3102 SER C N 1
ATOM 2575 C CA . SER C 1 102 ? 20.038 -8.561 16.079 1.00 12.76 3102 SER C CA 1
ATOM 2576 C C . SER C 1 102 ? 18.715 -8.442 15.288 1.00 12.95 3102 SER C C 1
ATOM 2577 O O . SER C 1 102 ? 18.654 -7.713 14.286 1.00 13.00 3102 SER C O 1
ATOM 2580 N N . ILE C 1 103 ? 17.674 -9.152 15.746 1.00 12.70 3103 ILE C N 1
ATOM 2581 C CA . ILE C 1 103 ? 16.349 -9.179 15.085 1.00 14.58 3103 ILE C CA 1
ATOM 2582 C C . ILE C 1 103 ? 15.188 -9.084 16.096 1.00 15.25 3103 ILE C C 1
ATOM 2583 O O . ILE C 1 103 ? 15.281 -9.631 17.191 1.00 15.23 3103 ILE C O 1
ATOM 2588 N N . SER C 1 104 ? 14.096 -8.415 15.722 1.00 17.11 3104 SER C N 1
ATOM 2589 C CA . SER C 1 104 ? 12.923 -8.290 16.613 1.00 18.30 3104 SER C CA 1
ATOM 2590 C C . SER C 1 104 ? 11.628 -8.164 15.789 1.00 19.71 3104 SER C C 1
ATOM 2591 O O . SER C 1 104 ? 11.671 -7.789 14.618 1.00 18.51 3104 SER C O 1
ATOM 2594 N N . HIS C 1 105 ? 10.477 -8.473 16.387 1.00 22.08 3105 HIS C N 1
ATOM 2595 C CA . HIS C 1 105 ? 9.220 -8.373 15.636 1.00 23.96 3105 HIS C CA 1
ATOM 2596 C C . HIS C 1 105 ? 7.943 -8.074 16.428 1.00 24.93 3105 HIS C C 1
ATOM 2597 O O . HIS C 1 105 ? 7.934 -8.037 17.661 1.00 23.38 3105 HIS C O 1
ATOM 2604 N N . THR C 1 106 ? 6.866 -7.876 15.667 1.00 25.90 3106 THR C N 1
ATOM 2605 C CA . THR C 1 106 ? 5.527 -7.603 16.179 1.00 27.19 3106 THR C CA 1
ATOM 2606 C C . THR C 1 106 ? 4.568 -8.422 15.304 1.00 27.87 3106 THR C C 1
ATOM 2607 O O . THR C 1 106 ? 5.011 -9.172 14.432 1.00 26.62 3106 THR C O 1
ATOM 2611 N N . ASP C 1 107 ? 3.263 -8.279 15.509 1.00 29.29 3107 ASP C N 1
ATOM 2612 C CA . ASP C 1 107 ? 2.324 -9.060 14.703 1.00 31.34 3107 ASP C CA 1
ATOM 2613 C C . ASP C 1 107 ? 2.104 -8.514 13.291 1.00 30.81 3107 ASP C C 1
ATOM 2614 O O . ASP C 1 107 ? 1.393 -9.121 12.491 1.00 32.01 3107 ASP C O 1
ATOM 2619 N N . GLN C 1 108 ? 2.727 -7.384 12.973 1.00 29.33 3108 GLN C N 1
ATOM 2620 C CA . GLN C 1 108 ? 2.558 -6.785 11.655 1.00 28.34 3108 GLN C CA 1
ATOM 2621 C C . GLN C 1 108 ? 3.829 -6.645 10.812 1.00 27.16 3108 GLN C C 1
ATOM 2622 O O . GLN C 1 108 ? 3.748 -6.568 9.586 1.00 25.89 3108 GLN C O 1
ATOM 2628 N N . PHE C 1 109 ? 4.996 -6.606 11.453 1.00 26.00 3109 PHE C N 1
ATOM 2629 C CA . PHE C 1 109 ? 6.255 -6.468 10.715 1.00 24.26 3109 PHE C CA 1
ATOM 2630 C C . PHE C 1 109 ? 7.476 -6.922 11.526 1.00 22.99 3109 PHE C C 1
ATOM 2631 O O . PHE C 1 109 ? 7.350 -7.247 12.710 1.00 21.89 3109 PHE C O 1
ATOM 2639 N N . VAL C 1 110 ? 8.645 -6.948 10.873 1.00 21.09 3110 VAL C N 1
ATOM 2640 C CA . VAL C 1 110 ? 9.918 -7.355 11.503 1.00 19.89 3110 VAL C CA 1
ATOM 2641 C C . VAL C 1 110 ? 11.027 -6.325 11.206 1.00 18.44 3110 VAL C C 1
ATOM 2642 O O . VAL C 1 110 ? 10.951 -5.617 10.205 1.00 15.89 3110 VAL C O 1
ATOM 2646 N N . THR C 1 111 ? 12.048 -6.250 12.070 1.00 17.43 3111 THR C N 1
ATOM 2647 C CA . THR C 1 111 ? 13.185 -5.324 11.879 1.00 16.48 3111 THR C CA 1
ATOM 2648 C C . THR C 1 111 ? 14.526 -6.031 12.188 1.00 15.17 3111 THR C C 1
ATOM 2649 O O . THR C 1 111 ? 14.548 -6.987 12.969 1.00 13.77 3111 THR C O 1
ATOM 2653 N N . ALA C 1 112 ? 15.622 -5.569 11.571 1.00 13.79 3112 ALA C N 1
ATOM 2654 C CA . ALA C 1 112 ? 16.971 -6.146 11.787 1.00 14.20 3112 ALA C CA 1
ATOM 2655 C C . ALA C 1 112 ? 18.082 -5.084 11.655 1.00 13.89 3112 ALA C C 1
ATOM 2656 O O . ALA C 1 112 ? 17.936 -4.129 10.888 1.00 14.57 3112 ALA C O 1
ATOM 2658 N N . SER C 1 113 ? 19.185 -5.270 12.389 1.00 13.27 3113 SER C N 1
ATOM 2659 C CA . SER C 1 113 ? 20.326 -4.334 12.406 1.00 12.89 3113 SER C CA 1
ATOM 2660 C C . SER C 1 113 ? 21.689 -5.071 12.367 1.00 13.53 3113 SER C C 1
ATOM 2661 O O . SER C 1 113 ? 21.880 -6.040 13.096 1.00 12.70 3113 SER C O 1
ATOM 2664 N N . VAL C 1 114 ? 22.627 -4.588 11.539 1.00 14.06 3114 VAL C N 1
ATOM 2665 C CA . VAL C 1 114 ? 23.959 -5.213 11.356 1.00 13.30 3114 VAL C CA 1
ATOM 2666 C C . VAL C 1 114 ? 25.152 -4.235 11.400 1.00 13.57 3114 VAL C C 1
ATOM 2667 O O . VAL C 1 114 ? 25.098 -3.171 10.789 1.00 11.87 3114 VAL C O 1
ATOM 2671 N N . ILE C 1 115 ? 26.226 -4.604 12.108 1.00 14.47 3115 ILE C N 1
ATOM 2672 C CA . ILE C 1 115 ? 27.445 -3.765 12.179 1.00 15.43 3115 ILE C CA 1
ATOM 2673 C C . ILE C 1 115 ? 28.687 -4.613 11.833 1.00 16.30 3115 ILE C C 1
ATOM 2674 O O . ILE C 1 115 ? 28.893 -5.677 12.432 1.00 14.11 3115 ILE C O 1
ATOM 2679 N N . LEU C 1 116 ? 29.513 -4.141 10.890 1.00 16.35 3116 LEU C N 1
ATOM 2680 C CA . LEU C 1 116 ? 30.734 -4.871 10.481 1.00 17.55 3116 LEU C CA 1
ATOM 2681 C C . LEU C 1 116 ? 32.015 -4.265 11.091 1.00 17.95 3116 LEU C C 1
ATOM 2682 O O . LEU C 1 116 ? 32.206 -3.046 11.068 1.00 14.83 3116 LEU C O 1
ATOM 2687 N N . GLU C 1 117 ? 32.904 -5.122 11.601 1.00 20.33 3117 GLU C N 1
ATOM 2688 C CA . GLU C 1 117 ? 34.135 -4.659 12.255 1.00 23.70 3117 GLU C CA 1
ATOM 2689 C C . GLU C 1 117 ? 35.415 -5.423 11.892 1.00 25.82 3117 GLU C C 1
ATOM 2690 O O . GLU C 1 117 ? 35.399 -6.636 11.712 1.00 25.70 3117 GLU C O 1
ATOM 2696 N N . GLU C 1 118 ? 36.519 -4.691 11.792 1.00 29.51 3118 GLU C N 1
ATOM 2697 C CA . GLU C 1 118 ? 37.826 -5.274 11.496 1.00 33.90 3118 GLU C CA 1
ATOM 2698 C C . GLU C 1 118 ? 38.809 -4.777 12.550 1.00 35.89 3118 GLU C C 1
ATOM 2699 O O . GLU C 1 118 ? 39.110 -3.583 12.614 1.00 36.14 3118 GLU C O 1
ATOM 2705 N N . ASN C 1 119 ? 39.300 -5.696 13.376 1.00 38.54 3119 ASN C N 1
ATOM 2706 C CA . ASN C 1 119 ? 40.238 -5.359 14.442 1.00 41.03 3119 ASN C CA 1
ATOM 2707 C C . ASN C 1 119 ? 41.678 -5.321 13.934 1.00 42.03 3119 ASN C C 1
ATOM 2708 O O . ASN C 1 119 ? 41.879 -5.494 12.712 1.00 42.97 3119 ASN C O 1
#

GO terms:
  GO:0005515 protein binding (F, IPI)

Foldseek 3Di:
DWQFKFKDKDWLVVQVVVVVVVPCVQVQQADPVLVVVLVVDDDPVSSVSSVQSNRAQQRVCVRVPHGDDVDGNNQWDWDADPVGHIDTPGDDDDADKDKDKDDDSTMIMIIIITDHD/DWQFKFKFKDWLVVLVVVVVVVPCVCVQQAEPVLVVVLVVDDDPVSSVSSQQSQRAQQRVQVRNPHGCVPVGRHQWHWDADPVGAIDTPGHDDDFDKDKDKDDDPTMIMIIIITDD/DWQWKFKFKDWLVVLVVVCPPPVCVQVQQAEPVLVVVLVVDDDPVSSVSSQFSNRAVVRVCVGVPHDRNHQWDWDADPVGFIDTPGDPDDFDKDKDKDDDSTMIMIIIITDDD

B-factor: mean 27.62, std 10.61, range [9.97, 63.7]

InterPro domains:
  IPR002582 Holo-[acyl carrier protein] synthase [MF_00101] (3-116)
  IPR002582 Holo-[acyl carrier protein] synthase [TIGR00516] (1-117)
  IPR004568 Phosphopantetheine-protein transferase domain [TIGR00556] (2-116)
  IPR008278 4'-phosphopantetheinyl transferase domain [PF01648] (6-102)
  IPR037143 4'-phosphopantetheinyl transferase domain superfamily [G3DSA:3.90.470.20] (1-120)
  IPR037143 4'-phosphopantetheinyl transferase domain superfamily [SSF56214] (1-116)
  IPR050559 Phosphopantetheinyl Transferase Superfamily [PTHR12215] (6-75)

Secondary structure (DSSP, 8-state):
-EEEEEEEEEEHHHHHHHHHTTSSHHHHHS-HHHHHHHHH--HHHHHHHHHHHHHHHHHHHHHHTS-SSSS-GGG-EEEE-TTS-EEEEE-S--SEEEEEEEE-SSEEEEEEEEE--/-EEEEEEEEEEHHHHHHHHHT-SSHHHHHS-HHHHHHHTT--HHHHHHHHHHHHHHHHHHHHHTTS-HHHH-GGG-EEEE-TTS-EEEEE-S-SSEEEEEEEE-SSEEEEEEEEE-/-EEEEEEEEEEHHHHHHHHHHTTTHHHHHS-HHHHHHHHH--THHHHHHHHHHHHHHHHHHHHHT----TT-EEEE-TTS-EEEEE-S-SSEEEEEEEE-SSEEEEEEEEE--

CATH classification: 3.90.470.20

Nearest PDB structures (foldseek):
  1ftf-assembly1_A  TM=9.880E-01  e=1.272E-19  Streptococcus pneumoniae
  7r49-assembly3_C  TM=9.545E-01  e=1.174E-13  Lactiplantibacillus plantarum subsp. plantarum NC8
  3hyk-assembly1_B  TM=9.463E-01  e=5.698E-13  Bacillus anthracis
  1f7t-assembly3_A  TM=9.338E-01  e=7.266E-13  Bacillus subtilis
  5cxd-assembly1_B  TM=8.777E-01  e=1.634E-09  Staphylococcus aureus subsp. aureus COL

Radius of gyration: 20.48 Å; Cα contacts (8 Å, |Δi|>4): 651; chains: 3; bounding box: 45×54×53 Å